Protein AF-A0A4W4G0L7-F1 (afdb_monomer_lite)

InterPro domains:
  IPR000068 GPCR, family 3, extracellular calcium-sensing receptor-related [PTHR24061] (133-314)
  IPR001828 Receptor, ligand binding region [PF01094] (10-117)
  IPR011500 GPCR, family 3, nine cysteines domain [PF07562] (135-191)
  IPR017978 GPCR family 3, C-terminal [PF00003] (206-331)
  IPR017978 GPCR family 3, C-terminal [PS50259] (212-334)
  IPR028082 Periplasmic binding protein-like I [SSF53822] (10-116)
  IPR038550 GPCR, family 3, nine cysteines domain superfamily [G3DSA:2.10.50.30] (135-213)

pLDDT: mean 77.75, std 16.33, range [31.75, 96.25]

Foldseek 3Di:
DVVVCDDPVCCVVCVPPDDDAQDFDQDPCPLVVLQPQFCVVPVPDPVSQVVQCVQVVAHCDDPDPPGHHDPRPDGPVVGDDPSSPSPGPRVVVVVVVVVVVVVVVVVCVVVCVVDVDDDPDDPDDDDDDDDDDDDDDAQDDQDDWQWAWADDPPDDPRHTDTHGDDWQWTDEPPDDSHHNDTHGDPPQWIQDPSRRDTHGDDDDAAACPDPVNVVLLVVLVVQLVVLVVVVVVCVVCVVPLVCVVQPVVLVNLLSVLSNLVSVLSNLRHDDDDPVSVVCNVVSVVVSVVSNVVSVVVSVVVVVVVVVVVDDDPDDDPPDDDDDDPPPPPSDDDD

Structure (mmCIF, N/CA/C/O backbone):
data_AF-A0A4W4G0L7-F1
#
_entry.id   AF-A0A4W4G0L7-F1
#
loop_
_atom_site.group_PDB
_atom_site.id
_atom_site.type_symbol
_atom_site.label_atom_id
_atom_site.label_alt_id
_atom_site.label_comp_id
_atom_site.label_asym_id
_atom_site.label_entity_id
_atom_site.label_seq_id
_atom_site.pdbx_PDB_ins_code
_atom_site.Cartn_x
_atom_site.Cartn_y
_atom_site.Cartn_z
_atom_site.occupancy
_atom_site.B_iso_or_equiv
_atom_site.auth_seq_id
_atom_site.auth_comp_id
_atom_site.auth_asym_id
_atom_site.auth_atom_id
_atom_site.pdbx_PDB_model_num
ATOM 1 N N . MET A 1 1 ? 24.275 -2.452 -50.413 1.00 43.19 1 MET A N 1
ATOM 2 C CA . MET A 1 1 ? 23.675 -3.594 -49.683 1.00 43.19 1 MET A CA 1
ATOM 3 C C . MET A 1 1 ? 22.181 -3.428 -49.378 1.00 43.19 1 MET A C 1
ATOM 5 O O . MET A 1 1 ? 21.437 -4.351 -49.666 1.00 43.19 1 MET A O 1
ATOM 9 N N . SER A 1 2 ? 21.695 -2.286 -48.870 1.00 51.47 2 SER A N 1
ATOM 10 C CA . SER A 1 2 ? 20.272 -2.113 -48.485 1.00 51.47 2 SER A CA 1
ATOM 11 C C . SER A 1 2 ? 19.249 -2.292 -49.620 1.00 51.47 2 SER A C 1
ATOM 13 O O . SER A 1 2 ? 18.159 -2.800 -49.376 1.00 51.47 2 SER A O 1
ATOM 15 N N . ARG A 1 3 ? 19.600 -1.943 -50.868 1.00 54.22 3 ARG A N 1
ATOM 16 C CA . ARG A 1 3 ? 18.714 -2.118 -52.039 1.00 54.22 3 ARG A CA 1
ATOM 17 C C . ARG A 1 3 ? 18.352 -3.578 -52.341 1.00 54.22 3 ARG A C 1
ATOM 19 O O . ARG A 1 3 ? 17.296 -3.811 -52.908 1.00 54.22 3 ARG A O 1
ATOM 26 N N . TYR A 1 4 ? 19.185 -4.543 -51.945 1.00 56.66 4 TYR A N 1
ATOM 27 C CA . TYR A 1 4 ? 18.906 -5.967 -52.168 1.00 56.66 4 TYR A CA 1
ATOM 28 C C . TYR A 1 4 ? 17.995 -6.577 -51.090 1.00 56.66 4 TYR A C 1
ATOM 30 O O . TYR A 1 4 ? 17.301 -7.551 -51.359 1.00 56.66 4 TYR A O 1
ATOM 38 N N . LEU A 1 5 ? 17.953 -5.990 -49.888 1.00 56.91 5 LEU A N 1
ATOM 39 C CA . LEU A 1 5 ? 17.138 -6.485 -48.770 1.00 56.91 5 LEU A CA 1
ATOM 40 C C . LEU A 1 5 ? 15.703 -5.932 -48.787 1.00 56.91 5 LEU A C 1
ATOM 42 O O . LEU A 1 5 ? 14.777 -6.606 -48.338 1.00 56.91 5 LEU A O 1
ATOM 46 N N . ALA A 1 6 ? 15.506 -4.731 -49.335 1.00 60.75 6 ALA A N 1
ATOM 47 C CA . ALA A 1 6 ? 14.204 -4.081 -49.467 1.00 60.75 6 ALA A CA 1
ATOM 48 C C . ALA A 1 6 ? 13.552 -4.403 -50.826 1.00 60.75 6 ALA A C 1
ATOM 50 O O . ALA A 1 6 ? 13.422 -3.544 -51.696 1.00 60.75 6 ALA A O 1
ATOM 51 N N . THR A 1 7 ? 13.155 -5.659 -51.030 1.00 69.62 7 THR A N 1
ATOM 52 C CA . THR A 1 7 ? 12.280 -6.038 -52.149 1.00 69.62 7 THR A CA 1
ATOM 53 C C . THR A 1 7 ? 10.827 -5.670 -51.828 1.00 69.62 7 THR A C 1
ATOM 55 O O . THR A 1 7 ? 10.438 -5.575 -50.665 1.00 69.62 7 THR A O 1
ATOM 58 N N . LYS A 1 8 ? 9.971 -5.533 -52.853 1.00 70.56 8 LYS A N 1
ATOM 59 C CA . LYS A 1 8 ? 8.521 -5.261 -52.693 1.00 70.56 8 LYS A CA 1
ATOM 60 C C . LYS A 1 8 ? 7.801 -6.273 -51.777 1.00 70.56 8 LYS A C 1
ATOM 62 O O . LYS A 1 8 ? 6.724 -5.996 -51.271 1.00 70.56 8 LYS A O 1
ATOM 67 N N . ARG A 1 9 ? 8.399 -7.453 -51.566 1.00 69.88 9 ARG A N 1
ATOM 68 C CA . ARG A 1 9 ? 7.896 -8.522 -50.691 1.00 69.88 9 ARG A CA 1
ATOM 69 C C . ARG A 1 9 ? 8.266 -8.331 -49.213 1.00 69.88 9 ARG A C 1
ATOM 71 O O . ARG A 1 9 ? 7.504 -8.748 -48.352 1.00 69.88 9 ARG A O 1
ATOM 78 N N . THR A 1 10 ? 9.407 -7.709 -48.914 1.00 66.88 10 THR A N 1
ATOM 79 C CA . THR A 1 10 ? 9.908 -7.490 -47.542 1.00 66.88 10 THR A CA 1
ATOM 80 C C . THR A 1 10 ? 9.622 -6.083 -47.018 1.00 66.88 10 THR A C 1
ATOM 82 O O . THR A 1 10 ? 9.736 -5.849 -45.815 1.00 66.88 10 THR A O 1
ATOM 85 N N . SER A 1 11 ? 9.185 -5.157 -47.881 1.00 65.88 11 SER A N 1
ATOM 86 C CA . SER A 1 11 ? 8.832 -3.781 -47.502 1.00 65.88 11 SER A CA 1
ATOM 87 C C . SER A 1 11 ? 7.758 -3.707 -46.418 1.00 65.88 11 SER A C 1
ATOM 89 O O . SER A 1 11 ? 7.829 -2.827 -45.572 1.00 65.88 11 SER A O 1
ATOM 91 N N . ASN A 1 12 ? 6.810 -4.650 -46.401 1.00 68.50 12 ASN A N 1
ATOM 92 C CA . ASN A 1 12 ? 5.728 -4.684 -45.410 1.00 68.50 12 ASN A CA 1
ATOM 93 C C . ASN A 1 12 ? 6.202 -5.102 -44.006 1.00 68.50 12 ASN A C 1
ATOM 95 O O . ASN A 1 12 ? 5.514 -4.832 -43.032 1.00 68.50 12 ASN A O 1
ATOM 99 N N . ILE A 1 13 ? 7.356 -5.771 -43.898 1.00 70.88 13 ILE A N 1
ATOM 100 C CA . ILE A 1 13 ? 7.945 -6.212 -42.620 1.00 70.88 13 ILE A CA 1
ATOM 101 C C . ILE A 1 13 ? 8.983 -5.190 -42.139 1.00 70.88 13 ILE A C 1
ATOM 103 O O . ILE A 1 13 ? 9.117 -4.931 -40.947 1.00 70.88 13 ILE A O 1
ATOM 107 N N . LEU A 1 14 ? 9.717 -4.588 -43.076 1.00 72.06 14 LEU A N 1
ATOM 108 C CA . LEU A 1 14 ? 10.801 -3.648 -42.794 1.00 72.06 14 LEU A CA 1
ATOM 109 C C . LEU A 1 14 ? 10.344 -2.183 -42.725 1.00 72.06 14 LEU A C 1
ATOM 111 O O . LEU A 1 14 ? 11.164 -1.320 -42.419 1.00 72.06 14 LEU A O 1
ATOM 115 N N . SER A 1 15 ? 9.066 -1.883 -42.981 1.00 67.62 15 SER A N 1
ATOM 116 C CA . SER A 1 15 ? 8.520 -0.515 -43.010 1.00 67.62 15 SER A CA 1
ATOM 117 C C . SER A 1 15 ? 8.711 0.262 -41.705 1.00 67.62 15 SER A C 1
ATOM 119 O O . SER A 1 15 ? 8.724 1.489 -41.727 1.00 67.62 15 SER A O 1
ATOM 121 N N . SER A 1 16 ? 8.882 -0.439 -40.582 1.00 65.31 16 SER A N 1
ATOM 122 C CA . SER A 1 16 ? 9.063 0.148 -39.247 1.00 65.31 16 SER A CA 1
ATOM 123 C C . SER A 1 16 ? 10.386 -0.259 -38.589 1.00 65.31 16 SER A C 1
ATOM 125 O O . SER A 1 16 ? 10.556 -0.100 -37.381 1.00 65.31 16 SER A O 1
ATOM 127 N N . ALA A 1 17 ? 11.333 -0.797 -39.363 1.00 74.00 17 ALA A N 1
ATOM 128 C CA . ALA A 1 17 ? 12.642 -1.166 -38.848 1.00 74.00 17 ALA A CA 1
ATOM 129 C C . ALA A 1 17 ? 13.474 0.094 -38.573 1.00 74.00 17 ALA A C 1
ATOM 131 O O . ALA A 1 17 ? 13.857 0.824 -39.488 1.00 74.00 17 ALA A O 1
ATOM 132 N N . ILE A 1 18 ? 13.781 0.331 -37.300 1.00 73.81 18 ILE A N 1
ATOM 133 C CA . ILE A 1 18 ? 14.713 1.380 -36.895 1.00 73.81 18 ILE A CA 1
ATOM 134 C C . ILE A 1 18 ? 16.119 0.798 -36.998 1.00 73.81 18 ILE A C 1
ATOM 136 O O . ILE A 1 18 ? 16.480 -0.133 -36.282 1.00 73.81 18 ILE A O 1
ATOM 140 N N . GLY A 1 19 ? 16.910 1.342 -37.914 1.00 72.12 19 GLY A N 1
ATOM 141 C CA . GLY A 1 19 ? 18.309 0.987 -38.087 1.00 72.12 19 GLY A CA 1
ATOM 142 C C . GLY A 1 19 ? 19.176 2.226 -37.990 1.00 72.12 19 GLY A C 1
ATOM 143 O O . GLY A 1 19 ? 18.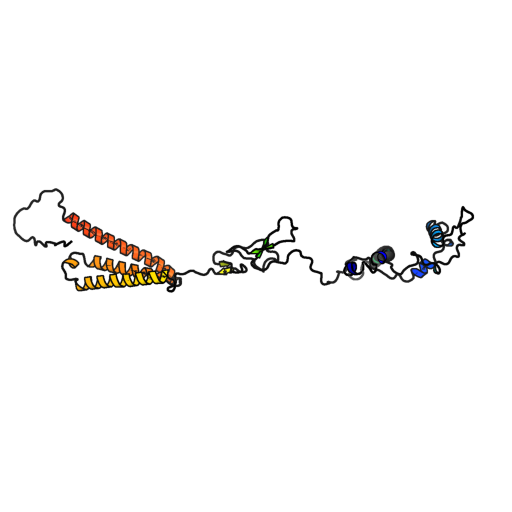803 3.305 -38.449 1.00 72.12 19 GLY A O 1
ATOM 144 N N . PHE A 1 20 ? 20.365 2.068 -37.428 1.00 75.00 20 PHE A N 1
ATOM 145 C CA . PHE A 1 20 ? 21.373 3.110 -37.511 1.00 75.00 20 PHE A CA 1
ATOM 146 C C . PHE A 1 20 ? 22.007 3.067 -38.898 1.00 75.00 20 PHE A C 1
ATOM 148 O O . PHE A 1 20 ? 22.420 2.013 -39.381 1.00 75.00 20 PHE A O 1
ATOM 155 N N . THR A 1 21 ? 22.094 4.224 -39.547 1.00 70.50 21 THR A N 1
ATOM 156 C CA . THR A 1 21 ? 22.870 4.384 -40.773 1.00 70.50 21 THR A CA 1
ATOM 157 C C . THR A 1 21 ? 23.954 5.425 -40.573 1.00 70.50 21 THR A C 1
ATOM 159 O O . THR A 1 21 ? 23.762 6.428 -39.891 1.00 70.50 21 THR A O 1
ATOM 162 N N . ILE A 1 22 ? 25.089 5.210 -41.233 1.00 77.56 22 ILE A N 1
ATOM 163 C CA . ILE A 1 22 ? 26.113 6.236 -41.405 1.00 77.56 22 ILE A CA 1
ATOM 164 C C . ILE A 1 22 ? 25.501 7.393 -42.200 1.00 77.56 22 ILE A C 1
ATOM 166 O O . ILE A 1 22 ? 24.761 7.164 -43.166 1.00 77.56 22 ILE A O 1
ATOM 170 N N . ASN A 1 23 ? 25.809 8.623 -41.785 1.00 74.44 23 ASN A N 1
ATOM 171 C CA . ASN A 1 23 ? 25.266 9.819 -42.408 1.00 74.44 23 ASN A CA 1
ATOM 172 C C . ASN A 1 23 ? 25.750 9.932 -43.862 1.00 74.44 23 ASN A C 1
ATOM 174 O O . ASN A 1 23 ? 26.956 9.943 -44.133 1.00 74.44 23 ASN A O 1
ATOM 178 N N . LYS A 1 24 ? 24.796 10.012 -44.789 1.00 79.75 24 LYS A N 1
ATOM 179 C CA . LYS A 1 24 ? 25.071 10.251 -46.203 1.00 79.75 24 LYS A CA 1
ATOM 180 C C . LYS A 1 24 ? 25.458 11.715 -46.369 1.00 79.75 24 LYS A C 1
ATOM 182 O O . LYS A 1 24 ? 24.745 12.596 -45.901 1.00 79.75 24 LYS A O 1
ATOM 187 N N . SER A 1 25 ? 26.554 11.980 -47.068 1.00 79.81 25 SER A N 1
ATOM 188 C CA . SER A 1 25 ? 26.914 13.343 -47.453 1.00 79.81 25 SER A CA 1
ATOM 189 C C . SER A 1 25 ? 27.113 13.450 -48.956 1.00 79.81 25 SER A C 1
ATOM 191 O O . SER A 1 25 ? 27.307 12.458 -49.659 1.00 79.81 25 SER A O 1
ATOM 193 N N . LYS A 1 26 ? 27.053 14.684 -49.448 1.00 84.62 26 LYS A N 1
ATOM 194 C CA . LYS A 1 26 ? 27.469 15.025 -50.801 1.00 84.62 26 LYS A CA 1
ATOM 195 C C . LYS A 1 26 ? 28.846 15.666 -50.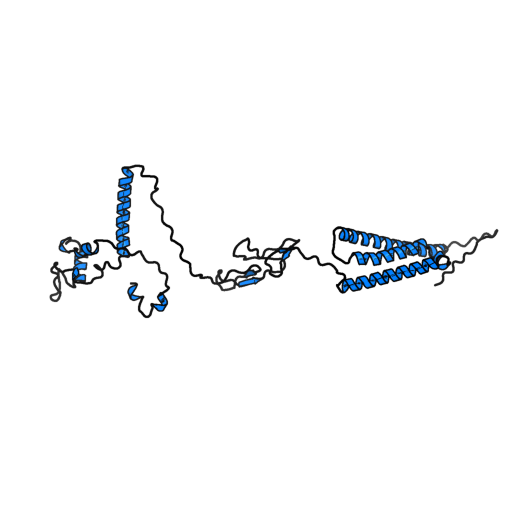707 1.00 84.62 26 LYS A C 1
ATOM 197 O O . LYS A 1 26 ? 28.980 16.715 -50.085 1.00 84.62 26 LYS A O 1
ATOM 202 N N . ILE A 1 27 ? 29.842 15.046 -51.334 1.00 86.38 27 ILE A N 1
ATOM 203 C CA . ILE A 1 27 ? 31.179 15.627 -51.478 1.00 86.38 27 ILE A CA 1
ATOM 204 C C . ILE A 1 27 ? 31.209 16.342 -52.837 1.00 86.38 27 ILE A C 1
ATOM 206 O O . ILE A 1 27 ? 31.172 15.667 -53.873 1.00 86.38 27 ILE A O 1
ATOM 210 N N . PRO A 1 28 ? 31.185 17.686 -52.873 1.00 87.69 28 PRO A N 1
ATOM 211 C CA . PRO A 1 28 ? 31.198 18.425 -54.132 1.00 87.69 28 PRO A CA 1
ATOM 212 C C . PRO A 1 28 ? 32.499 18.154 -54.900 1.00 87.69 28 PRO A C 1
ATOM 214 O O . PRO A 1 28 ? 33.562 18.015 -54.304 1.00 87.69 28 PRO A O 1
ATOM 217 N N . GLY A 1 29 ? 32.411 18.033 -56.227 1.00 88.25 29 GLY A N 1
ATOM 218 C CA . GLY A 1 29 ? 33.568 17.800 -57.102 1.00 88.25 29 GLY A CA 1
ATOM 219 C C . GLY A 1 29 ? 34.158 16.383 -57.077 1.00 88.25 29 GLY A C 1
ATOM 220 O O . GLY A 1 29 ? 34.965 16.062 -57.945 1.00 88.25 29 GLY A O 1
ATOM 221 N N . LEU A 1 30 ? 33.735 15.499 -56.160 1.00 90.38 30 LEU A N 1
ATOM 222 C CA . LEU A 1 30 ? 34.279 14.136 -56.081 1.00 90.38 30 LEU A CA 1
ATOM 223 C C . LEU A 1 30 ? 34.034 13.339 -57.367 1.00 90.38 30 LEU A C 1
ATOM 225 O O . LEU A 1 30 ? 34.931 12.657 -57.846 1.00 90.38 30 LEU A O 1
ATOM 229 N N . LYS A 1 31 ? 32.838 13.449 -57.956 1.00 88.69 31 LYS A N 1
ATOM 230 C CA . LYS A 1 31 ? 32.519 12.751 -59.210 1.00 88.69 31 LYS A CA 1
ATOM 231 C C . LYS A 1 31 ? 33.464 13.171 -60.336 1.00 88.69 31 LYS A C 1
ATOM 233 O O . LYS A 1 31 ? 34.001 12.321 -61.034 1.00 88.69 31 LYS A O 1
ATOM 238 N N . ASP A 1 32 ? 33.693 14.473 -60.478 1.00 91.06 32 ASP A N 1
ATOM 239 C CA . ASP A 1 32 ? 34.566 15.017 -61.518 1.00 91.06 32 ASP A CA 1
ATOM 240 C C . ASP A 1 32 ? 36.033 14.645 -61.285 1.00 91.06 32 ASP A C 1
ATOM 242 O O . ASP A 1 32 ? 36.777 14.471 -62.244 1.00 91.06 32 ASP A O 1
ATOM 246 N N . PHE A 1 33 ? 36.445 14.490 -60.023 1.00 90.50 33 PHE A N 1
ATOM 247 C CA . PHE A 1 33 ? 37.767 13.985 -59.662 1.00 90.50 33 PHE A CA 1
ATOM 248 C C . PHE A 1 33 ? 37.942 12.508 -60.044 1.00 90.50 33 PHE A C 1
ATOM 250 O O . PHE A 1 33 ? 38.912 12.165 -60.712 1.00 90.50 33 PHE A O 1
ATOM 257 N N . LEU A 1 34 ? 36.980 11.646 -59.696 1.00 89.25 34 LEU A N 1
ATOM 258 C CA . LEU A 1 34 ? 37.035 10.210 -60.009 1.00 89.25 34 LEU A CA 1
ATOM 259 C C . LEU A 1 34 ? 37.040 9.941 -61.521 1.00 89.25 34 LEU A C 1
ATOM 261 O O . LEU A 1 34 ? 37.686 9.004 -61.975 1.00 89.25 34 LEU A O 1
ATOM 265 N N . LEU A 1 35 ? 36.371 10.789 -62.308 1.00 88.50 35 LEU A N 1
ATOM 266 C CA . LEU A 1 35 ? 36.357 10.699 -63.772 1.00 88.50 35 LEU A CA 1
ATOM 267 C C . LEU A 1 35 ? 37.671 11.132 -64.441 1.00 88.50 35 LEU A C 1
ATOM 269 O O . LEU A 1 35 ? 37.847 10.872 -65.627 1.00 88.50 35 LEU A O 1
ATOM 273 N N . LYS A 1 36 ? 38.572 11.807 -63.719 1.00 87.88 36 LYS A N 1
ATOM 274 C CA . LYS A 1 36 ? 39.887 12.240 -64.227 1.00 87.88 36 LYS A CA 1
ATOM 275 C C . LYS A 1 36 ? 41.002 11.235 -63.943 1.00 87.88 36 LYS A C 1
ATOM 277 O O . LYS A 1 36 ? 42.133 11.476 -64.361 1.00 87.88 36 LYS A O 1
ATOM 282 N N . VAL A 1 37 ? 40.715 10.158 -63.213 1.00 86.62 37 VAL A N 1
ATOM 283 C CA . VAL A 1 37 ? 41.693 9.110 -62.900 1.00 86.62 37 VAL A CA 1
ATOM 284 C C . VAL A 1 37 ? 42.139 8.446 -64.196 1.00 86.62 37 VAL A C 1
ATOM 286 O O . VAL A 1 37 ? 41.303 8.050 -65.003 1.00 86.62 37 VAL A O 1
ATOM 289 N N . HIS A 1 38 ? 43.452 8.339 -64.395 1.00 83.94 38 HIS A N 1
ATOM 290 C CA . HIS A 1 38 ? 44.021 7.778 -65.615 1.00 83.94 38 HIS A CA 1
ATOM 291 C C . HIS A 1 38 ? 45.332 7.028 -65.318 1.00 83.94 38 HIS A C 1
ATOM 293 O O . HIS A 1 38 ? 46.167 7.555 -64.575 1.00 83.94 38 HIS A O 1
ATOM 299 N N . PRO A 1 39 ? 45.565 5.837 -65.904 1.00 82.06 39 PRO A N 1
ATOM 300 C CA . PRO A 1 39 ? 46.736 5.004 -65.606 1.00 82.06 39 PRO A CA 1
ATOM 301 C C . PRO A 1 39 ? 48.077 5.680 -65.950 1.00 82.06 39 PRO A C 1
ATOM 303 O O . PRO A 1 39 ? 49.072 5.457 -65.265 1.00 82.06 39 PRO A O 1
ATOM 306 N N . SER A 1 40 ? 48.110 6.593 -66.930 1.00 79.94 40 SER A N 1
ATOM 307 C CA . SER A 1 40 ? 49.331 7.360 -67.258 1.00 79.94 40 SER A CA 1
ATOM 308 C C . SER A 1 40 ? 49.767 8.370 -66.189 1.00 79.94 40 SER A C 1
ATOM 310 O O . SER A 1 40 ? 50.903 8.835 -66.233 1.00 79.94 40 SER A O 1
ATOM 312 N N . GLN A 1 41 ? 48.900 8.727 -65.234 1.00 80.56 41 GLN A N 1
ATOM 313 C CA . GLN A 1 41 ? 49.252 9.666 -64.161 1.00 80.56 41 GLN A CA 1
ATOM 314 C C . GLN A 1 41 ? 50.188 9.029 -63.131 1.00 80.56 41 GLN A C 1
ATOM 316 O O . GLN A 1 41 ? 50.950 9.732 -62.470 1.00 80.56 41 GLN A O 1
ATOM 321 N N . SER A 1 42 ? 50.126 7.705 -62.973 1.00 77.88 42 SER A N 1
ATOM 322 C CA . SER A 1 42 ? 50.969 6.969 -62.034 1.00 77.88 42 SER A CA 1
ATOM 323 C C . SER A 1 42 ? 51.224 5.548 -62.558 1.00 77.88 42 SER A C 1
ATOM 325 O O . SER A 1 42 ? 50.562 4.604 -62.128 1.00 77.88 42 SER A O 1
ATOM 327 N N . PRO A 1 43 ? 52.186 5.379 -63.486 1.00 72.44 43 PRO A N 1
ATOM 328 C CA . PRO A 1 43 ? 52.464 4.089 -64.126 1.00 72.44 43 PRO A CA 1
ATOM 329 C C . PRO A 1 43 ? 53.048 3.040 -63.167 1.00 72.44 43 PRO A C 1
ATOM 331 O O . PRO A 1 43 ? 53.074 1.859 -63.486 1.00 72.44 43 PRO A O 1
ATOM 334 N N . THR A 1 44 ? 53.512 3.451 -61.984 1.00 74.38 44 THR A N 1
ATOM 335 C CA . THR A 1 44 ? 54.019 2.559 -60.931 1.00 74.38 44 THR A CA 1
ATOM 336 C C . THR A 1 44 ? 52.924 2.042 -59.993 1.00 74.38 44 THR A C 1
ATOM 338 O O . THR A 1 44 ? 53.200 1.205 -59.135 1.00 74.38 44 THR A O 1
ATOM 341 N N . ASN A 1 45 ? 51.686 2.532 -60.117 1.00 81.75 45 ASN A N 1
ATOM 342 C CA . ASN A 1 45 ? 50.592 2.158 -59.232 1.00 81.75 45 ASN A CA 1
ATOM 343 C C . ASN A 1 45 ? 49.814 0.951 -59.782 1.00 81.75 45 ASN A C 1
ATOM 345 O O . ASN A 1 45 ? 48.899 1.106 -60.591 1.00 81.75 45 ASN A O 1
ATOM 349 N N . ALA A 1 46 ? 50.144 -0.241 -59.280 1.00 84.69 46 ALA A N 1
ATOM 350 C CA . ALA A 1 46 ? 49.513 -1.505 -59.674 1.00 84.69 46 ALA A CA 1
ATOM 351 C C . ALA A 1 46 ? 47.983 -1.546 -59.450 1.00 84.69 46 ALA A C 1
ATOM 353 O O . ALA A 1 46 ? 47.268 -2.233 -60.174 1.00 84.69 46 ALA A O 1
ATOM 354 N N . LEU A 1 47 ? 47.451 -0.776 -58.490 1.00 85.94 47 LEU A N 1
ATOM 355 C CA . LEU A 1 47 ? 46.003 -0.703 -58.252 1.00 85.94 47 LEU A CA 1
ATOM 356 C C . LEU A 1 47 ? 45.265 0.035 -59.371 1.00 85.94 47 LEU A C 1
ATOM 358 O O . LEU A 1 47 ? 44.115 -0.284 -59.658 1.00 85.94 47 LEU A O 1
ATOM 362 N N . LEU A 1 48 ? 45.899 1.034 -59.994 1.00 86.50 48 LEU A N 1
ATOM 363 C CA . LEU A 1 48 ? 45.284 1.775 -61.097 1.00 86.50 48 LEU A CA 1
ATOM 364 C C . LEU A 1 48 ? 45.249 0.946 -62.377 1.00 86.50 48 LEU A C 1
ATOM 366 O O . LEU A 1 48 ? 44.264 1.027 -63.108 1.00 86.50 48 LEU A O 1
ATOM 370 N N . THR A 1 49 ? 46.282 0.140 -62.627 1.00 85.06 49 THR A N 1
ATOM 371 C CA . THR A 1 49 ? 46.295 -0.791 -63.759 1.00 85.06 49 THR A CA 1
ATOM 372 C C . THR A 1 49 ? 45.231 -1.868 -63.573 1.00 85.06 49 THR A C 1
ATOM 374 O O . THR A 1 49 ? 44.383 -2.018 -64.446 1.00 85.06 49 THR A O 1
ATOM 377 N N . GLU A 1 50 ? 45.169 -2.511 -62.401 1.00 87.44 50 GLU A N 1
ATOM 378 C CA . GLU A 1 50 ? 44.155 -3.531 -62.091 1.00 87.44 50 GLU A CA 1
ATOM 379 C C . GLU A 1 50 ? 42.725 -2.966 -62.161 1.00 87.44 50 GLU A C 1
ATOM 381 O O . GLU A 1 50 ? 41.823 -3.582 -62.735 1.00 87.44 50 GLU A O 1
ATOM 386 N N . PHE A 1 51 ? 42.509 -1.761 -61.621 1.00 89.06 51 PHE A N 1
ATOM 387 C CA . PHE A 1 51 ? 41.221 -1.074 -61.693 1.00 89.06 51 PHE A CA 1
ATOM 388 C C . PHE A 1 51 ? 40.786 -0.826 -63.140 1.00 89.06 51 PHE A C 1
ATOM 390 O O . PHE A 1 51 ? 39.625 -1.070 -63.481 1.00 89.06 51 PHE A O 1
ATOM 397 N N . TRP A 1 52 ? 41.692 -0.331 -63.985 1.00 88.62 52 TRP A N 1
ATOM 398 C CA . TRP A 1 52 ? 41.387 -0.003 -65.375 1.00 88.62 52 TRP A CA 1
ATOM 399 C C . TRP A 1 52 ? 41.069 -1.262 -66.186 1.00 88.62 52 TRP A C 1
ATOM 401 O O . TRP A 1 52 ? 40.040 -1.318 -66.859 1.00 88.62 52 TRP A O 1
ATOM 411 N N . GLU A 1 53 ? 41.892 -2.300 -66.034 1.00 88.00 53 GLU A N 1
ATOM 412 C CA . GLU A 1 53 ? 41.710 -3.607 -66.670 1.00 88.00 53 GLU A CA 1
ATOM 413 C C . GLU A 1 53 ? 40.377 -4.251 -66.271 1.00 88.00 53 GLU A C 1
ATOM 415 O O . GLU A 1 53 ? 39.596 -4.668 -67.129 1.00 88.00 53 GLU A O 1
ATOM 420 N N . THR A 1 54 ? 40.047 -4.231 -64.976 1.00 87.44 54 THR A N 1
ATOM 421 C CA . THR A 1 54 ? 38.783 -4.773 -64.450 1.00 87.44 54 THR A CA 1
ATOM 422 C C . THR A 1 54 ? 37.569 -3.963 -64.910 1.00 87.44 54 THR A C 1
ATOM 424 O O . THR A 1 54 ? 36.516 -4.527 -65.204 1.00 87.44 54 THR A O 1
ATOM 427 N N . THR A 1 55 ? 37.691 -2.635 -64.984 1.00 88.12 55 THR A N 1
ATOM 428 C CA . THR A 1 55 ? 36.572 -1.747 -65.339 1.00 88.12 55 THR A CA 1
ATOM 429 C C . THR A 1 55 ? 36.215 -1.835 -66.819 1.00 88.12 55 THR A C 1
ATOM 431 O O . THR A 1 55 ? 35.033 -1.820 -67.163 1.00 88.12 55 THR A O 1
ATOM 434 N N . PHE A 1 56 ? 37.219 -1.928 -67.694 1.00 88.62 56 PHE A N 1
ATOM 435 C CA . PHE A 1 56 ? 37.028 -1.977 -69.146 1.00 88.62 56 PHE A CA 1
ATOM 436 C C . PHE A 1 56 ? 37.080 -3.399 -69.729 1.00 88.62 56 PHE A C 1
ATOM 438 O O . PHE A 1 56 ? 36.821 -3.566 -70.926 1.00 88.62 56 PHE A O 1
ATOM 445 N N . GLY A 1 57 ? 37.379 -4.413 -68.907 1.00 86.44 57 GLY A N 1
ATOM 446 C CA . GLY A 1 57 ? 37.501 -5.811 -69.329 1.00 86.44 57 GLY A CA 1
ATOM 447 C C . GLY A 1 57 ? 38.616 -6.016 -70.357 1.00 86.44 57 GLY A C 1
ATOM 448 O O . GLY A 1 57 ? 38.423 -6.736 -71.336 1.00 86.44 57 GLY A O 1
ATOM 449 N N . CYS A 1 58 ? 39.737 -5.318 -70.185 1.00 87.50 58 CYS A N 1
ATOM 450 C CA . CYS A 1 58 ? 40.888 -5.321 -71.090 1.00 87.50 58 CYS A CA 1
ATOM 451 C C . CYS A 1 58 ? 42.184 -5.589 -70.308 1.00 87.50 58 CYS A C 1
ATOM 453 O O . CYS A 1 58 ? 42.167 -5.553 -69.084 1.00 87.50 58 CYS A O 1
ATOM 455 N N . GLN A 1 59 ? 43.296 -5.856 -70.996 1.00 86.69 59 GLN A N 1
ATOM 456 C CA . GLN A 1 59 ? 44.628 -5.976 -70.384 1.00 86.69 59 GLN A CA 1
ATOM 457 C C . GLN A 1 59 ? 45.625 -5.049 -71.081 1.00 86.69 59 GLN A C 1
ATOM 459 O O . GLN A 1 59 ? 45.571 -4.895 -72.302 1.00 86.69 59 GLN A O 1
ATOM 464 N N . PHE A 1 60 ? 46.539 -4.431 -70.328 1.00 83.44 60 PHE A N 1
ATOM 465 C CA . PHE A 1 60 ? 47.641 -3.643 -70.897 1.00 83.44 60 PHE A CA 1
ATOM 466 C C . PHE A 1 60 ? 48.752 -4.535 -71.456 1.00 83.44 60 PHE A C 1
ATOM 468 O O . PHE A 1 60 ? 49.335 -4.215 -72.490 1.00 83.44 60 PHE A O 1
ATOM 475 N N . PHE A 1 61 ? 49.007 -5.668 -70.797 1.00 82.19 61 PHE A N 1
ATOM 476 C CA . PHE A 1 61 ? 49.983 -6.677 -71.213 1.00 82.19 61 PHE A CA 1
ATOM 477 C C . PHE A 1 61 ? 49.299 -8.050 -71.307 1.00 82.19 61 PHE A C 1
ATOM 479 O O . PHE A 1 61 ? 49.409 -8.853 -70.382 1.00 82.19 61 PHE A O 1
ATOM 486 N N . PRO A 1 62 ? 48.534 -8.319 -72.380 1.00 79.69 62 PRO A N 1
ATOM 487 C CA . PRO A 1 62 ? 47.847 -9.594 -72.529 1.00 79.69 62 PRO A CA 1
ATOM 488 C C . PRO A 1 62 ? 48.831 -10.734 -72.818 1.00 79.69 62 PRO A C 1
ATOM 490 O O . PRO A 1 62 ? 49.644 -10.648 -73.735 1.00 79.69 62 PRO A O 1
ATOM 493 N N . GLU A 1 63 ? 48.719 -11.833 -72.069 1.00 70.44 63 GLU A N 1
ATOM 494 C CA . GLU A 1 63 ? 49.472 -13.076 -72.319 1.00 70.44 63 GLU A CA 1
ATOM 495 C C . GLU A 1 63 ? 48.778 -13.991 -73.354 1.00 70.44 63 GLU A C 1
ATOM 497 O O . GLU A 1 63 ? 49.372 -14.959 -73.826 1.00 70.44 63 GLU A O 1
ATOM 502 N N . ALA A 1 64 ? 47.528 -13.687 -73.734 1.00 75.38 64 ALA A N 1
ATOM 503 C CA . ALA A 1 64 ? 46.707 -14.480 -74.653 1.00 75.38 64 ALA A CA 1
ATOM 504 C C . ALA A 1 64 ? 46.161 -13.645 -75.830 1.00 75.38 64 ALA A C 1
ATOM 506 O O . ALA A 1 64 ? 45.710 -12.517 -75.643 1.00 75.38 64 ALA A O 1
ATOM 507 N N . GLU A 1 65 ? 46.117 -14.229 -77.036 1.00 67.12 65 GLU A N 1
ATOM 508 C CA . GLU A 1 65 ? 45.735 -13.542 -78.292 1.00 67.12 65 GLU A CA 1
ATOM 509 C C . GLU A 1 65 ? 44.270 -13.060 -78.361 1.00 67.12 65 GLU A C 1
ATOM 511 O O . GLU A 1 65 ? 43.952 -12.189 -79.165 1.00 67.12 65 GLU A O 1
ATOM 516 N N . ASN A 1 66 ? 43.374 -13.574 -77.510 1.00 73.25 66 ASN A N 1
ATOM 517 C CA . ASN A 1 66 ? 41.936 -13.251 -77.536 1.00 73.25 66 ASN A CA 1
ATOM 518 C C . ASN A 1 66 ? 41.498 -12.202 -76.495 1.00 73.25 66 ASN A C 1
ATOM 520 O O . ASN A 1 66 ? 40.303 -12.069 -76.223 1.00 73.25 66 ASN A O 1
ATOM 524 N N . VAL A 1 67 ? 42.434 -11.464 -75.890 1.00 80.38 67 VAL A N 1
ATOM 525 C CA . VAL A 1 67 ? 42.121 -10.447 -74.874 1.00 80.38 67 VAL A CA 1
ATOM 526 C C . VAL A 1 67 ? 42.170 -9.047 -75.481 1.00 80.38 67 VAL A C 1
ATOM 528 O O . VAL A 1 67 ? 43.103 -8.681 -76.191 1.00 80.38 67 VAL A O 1
ATOM 531 N N . LYS A 1 68 ? 41.148 -8.238 -75.187 1.00 84.94 68 LYS A N 1
ATOM 532 C CA . LYS A 1 68 ? 41.075 -6.839 -75.615 1.00 84.94 68 LYS A CA 1
ATOM 533 C C . LYS A 1 68 ? 42.239 -6.050 -75.003 1.00 84.94 68 LYS A C 1
ATOM 535 O O . LYS A 1 68 ? 42.379 -6.021 -73.783 1.00 84.94 68 LYS A O 1
ATOM 540 N N . LEU A 1 69 ? 43.036 -5.385 -75.838 1.00 85.19 69 LEU A N 1
ATOM 541 C CA . LEU A 1 69 ? 44.126 -4.516 -75.389 1.00 85.19 69 LEU A CA 1
ATOM 542 C C . LEU A 1 69 ? 43.565 -3.205 -74.816 1.00 85.19 69 LEU A C 1
ATOM 544 O O . LEU A 1 69 ? 42.731 -2.562 -75.461 1.00 85.19 69 LEU A O 1
ATOM 548 N N . CYS A 1 70 ? 44.021 -2.797 -73.630 1.00 85.69 70 CYS A N 1
ATOM 549 C CA . CYS A 1 70 ? 43.718 -1.472 -73.090 1.00 85.69 70 CYS A CA 1
ATOM 550 C C . CYS A 1 70 ? 44.560 -0.405 -73.808 1.00 85.69 70 CYS A C 1
ATOM 552 O O . CYS A 1 70 ? 45.787 -0.474 -73.835 1.00 85.69 70 CYS A O 1
ATOM 554 N N . THR A 1 71 ? 43.906 0.611 -74.360 1.00 83.12 71 THR A N 1
ATOM 555 C CA . THR A 1 71 ? 44.543 1.758 -75.028 1.00 83.12 71 THR A CA 1
ATOM 556 C C . THR A 1 71 ? 44.967 2.849 -74.046 1.00 83.12 71 THR A C 1
ATOM 558 O O . THR A 1 71 ? 45.811 3.680 -74.371 1.00 83.12 71 THR A O 1
ATOM 561 N N . GLY A 1 72 ? 44.365 2.867 -72.855 1.00 81.19 72 GLY A N 1
ATOM 562 C CA . GLY A 1 72 ? 44.510 3.927 -71.863 1.00 81.19 72 GLY A CA 1
ATOM 563 C C . GLY A 1 72 ? 43.573 5.111 -72.109 1.00 81.19 72 GLY A C 1
ATOM 564 O O . GLY A 1 72 ? 43.293 5.844 -71.175 1.00 81.19 72 GLY A O 1
ATOM 565 N N . TYR A 1 73 ? 43.028 5.278 -73.318 1.00 82.06 73 TYR A N 1
ATOM 566 C CA . TYR A 1 73 ? 42.145 6.396 -73.679 1.00 82.06 73 TYR A CA 1
ATOM 567 C C . TYR A 1 73 ? 40.656 6.110 -73.451 1.00 82.06 73 TYR A C 1
ATOM 569 O O . TYR A 1 73 ? 39.797 6.872 -73.899 1.00 82.06 73 TYR A O 1
ATOM 577 N N . GLU A 1 74 ? 40.324 5.006 -72.786 1.00 86.50 74 GLU A N 1
ATOM 578 C CA . GLU A 1 74 ? 38.942 4.658 -72.498 1.00 86.50 74 GLU A CA 1
ATOM 579 C C . GLU A 1 74 ? 38.260 5.676 -71.563 1.00 86.50 74 GLU A C 1
ATOM 581 O O . GLU A 1 74 ? 38.875 6.300 -70.697 1.00 86.50 74 GLU A O 1
ATOM 5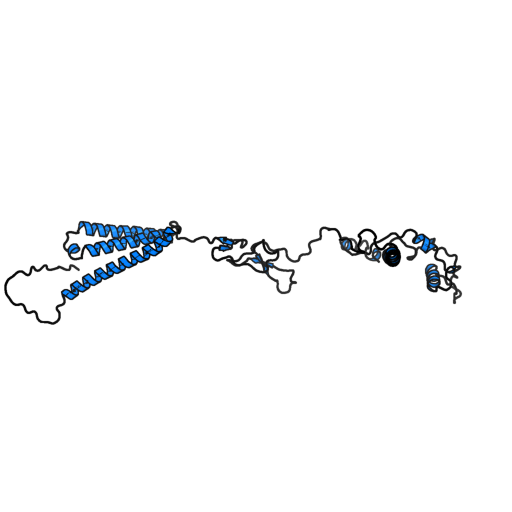86 N N . ASN A 1 75 ? 36.946 5.853 -71.730 1.00 84.62 75 ASN A N 1
ATOM 587 C CA . ASN A 1 75 ? 36.198 6.901 -71.044 1.00 84.62 75 ASN A CA 1
AT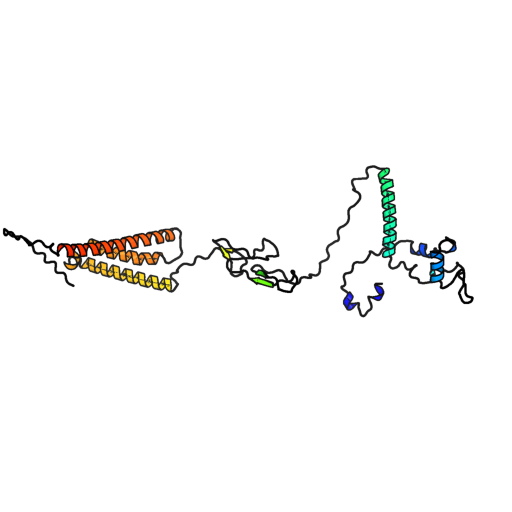OM 588 C C . ASN A 1 75 ? 35.352 6.351 -69.888 1.00 84.62 75 ASN A C 1
ATOM 590 O O . ASN A 1 75 ? 34.334 5.686 -70.088 1.00 84.62 75 ASN A O 1
ATOM 594 N N . LEU A 1 76 ? 35.715 6.715 -68.655 1.00 86.31 76 LEU A N 1
ATOM 595 C CA . LEU A 1 76 ? 34.996 6.313 -67.438 1.00 86.31 76 LEU A CA 1
ATOM 596 C C . LEU A 1 76 ? 33.554 6.848 -67.349 1.00 86.31 76 LEU A C 1
ATOM 598 O O . LEU A 1 76 ? 32.783 6.365 -66.524 1.00 86.31 76 LEU A O 1
ATOM 602 N N . LYS A 1 77 ? 33.166 7.840 -68.165 1.00 83.56 77 LYS A N 1
ATOM 603 C CA . LYS A 1 77 ? 31.780 8.346 -68.208 1.00 83.56 77 LYS A CA 1
ATOM 604 C C . LYS A 1 77 ? 30.819 7.400 -68.921 1.00 83.56 77 LYS A C 1
ATOM 606 O O . LYS A 1 77 ? 29.619 7.467 -68.667 1.00 83.56 77 LYS A O 1
ATOM 611 N N . GLU A 1 78 ? 31.331 6.574 -69.827 1.00 84.62 78 GLU A N 1
ATOM 612 C CA . GLU A 1 78 ? 30.522 5.693 -70.676 1.00 84.62 78 GLU A CA 1
ATOM 613 C C . GLU A 1 78 ? 30.147 4.392 -69.959 1.00 84.62 78 GLU A C 1
ATOM 615 O O . GLU A 1 78 ? 29.179 3.733 -70.333 1.00 84.62 78 GLU A O 1
ATOM 620 N N . ILE A 1 79 ? 30.863 4.054 -68.882 1.00 83.62 79 ILE A N 1
ATOM 621 C CA . ILE A 1 79 ? 30.623 2.856 -68.082 1.00 83.62 79 ILE A CA 1
ATOM 622 C C . ILE A 1 79 ? 29.978 3.235 -66.754 1.00 83.62 79 ILE A C 1
ATOM 624 O O . ILE A 1 79 ? 30.498 4.042 -65.984 1.00 83.62 79 ILE A O 1
ATOM 628 N N . ASN A 1 80 ? 28.856 2.589 -66.449 1.00 81.81 80 ASN A N 1
ATOM 629 C CA . ASN A 1 80 ? 28.268 2.652 -65.122 1.00 81.81 80 ASN A CA 1
ATOM 630 C C . ASN A 1 80 ? 28.974 1.646 -64.207 1.00 81.81 80 ASN A C 1
ATOM 632 O O . ASN A 1 80 ? 28.786 0.438 -64.352 1.00 81.81 80 ASN A O 1
ATOM 636 N N . ASN A 1 81 ? 29.784 2.137 -63.274 1.00 81.75 81 ASN A N 1
ATOM 637 C CA . ASN A 1 81 ? 30.493 1.301 -62.314 1.00 81.75 81 ASN A CA 1
ATOM 638 C C . ASN A 1 81 ? 30.293 1.818 -60.882 1.00 81.75 81 ASN A C 1
ATOM 640 O O . ASN A 1 81 ? 29.973 2.981 -60.641 1.00 81.75 81 ASN A O 1
ATOM 644 N N . THR A 1 82 ? 30.502 0.932 -59.910 1.00 81.81 82 THR A N 1
ATOM 645 C CA . THR A 1 82 ? 30.352 1.252 -58.481 1.00 81.81 82 THR A CA 1
ATOM 646 C C . THR A 1 82 ? 31.362 2.305 -58.004 1.00 81.81 82 THR A C 1
ATOM 648 O O . THR A 1 82 ? 31.135 2.944 -56.981 1.00 81.81 82 THR A O 1
ATOM 651 N N . PHE A 1 83 ? 32.470 2.500 -58.727 1.00 83.75 83 PHE A N 1
ATOM 652 C CA . PHE A 1 83 ? 33.517 3.460 -58.378 1.00 83.75 83 PHE A CA 1
ATOM 653 C C . PHE A 1 83 ? 33.101 4.910 -58.674 1.00 83.75 83 PHE A C 1
ATOM 655 O O . PHE A 1 83 ? 33.330 5.785 -57.844 1.00 83.75 83 PHE A O 1
ATOM 662 N N . THR A 1 84 ? 32.442 5.177 -59.806 1.00 84.12 84 THR A N 1
ATOM 663 C CA . THR A 1 84 ? 31.986 6.520 -60.213 1.00 84.12 84 THR A CA 1
ATOM 664 C C . THR A 1 84 ? 30.600 6.888 -59.663 1.00 84.12 84 THR A C 1
ATOM 666 O O . THR A 1 84 ? 30.182 8.051 -59.766 1.00 84.12 84 THR A O 1
ATOM 669 N N . ASP A 1 85 ? 29.889 5.943 -59.034 1.00 84.38 85 ASP A N 1
ATOM 670 C CA . ASP A 1 85 ? 28.592 6.181 -58.392 1.00 84.38 85 ASP A CA 1
ATOM 671 C C . ASP A 1 85 ? 28.729 6.919 -57.046 1.00 84.38 85 ASP A C 1
ATOM 673 O O . ASP A 1 85 ? 28.893 6.339 -55.972 1.00 84.38 85 ASP A O 1
ATOM 677 N N . VAL A 1 86 ? 28.583 8.244 -57.096 1.00 84.88 86 VAL A N 1
ATOM 678 C CA . VAL A 1 86 ? 28.571 9.122 -55.913 1.00 84.88 86 VAL A CA 1
ATOM 679 C C . VAL A 1 86 ? 27.181 9.290 -55.277 1.00 84.88 86 VAL A C 1
ATOM 681 O O . VAL A 1 86 ? 26.981 10.177 -54.443 1.00 84.88 86 VAL A O 1
ATOM 684 N N . SER A 1 87 ? 26.189 8.482 -55.663 1.00 81.75 87 SER A N 1
ATOM 685 C CA . SER A 1 87 ? 24.802 8.665 -55.216 1.00 81.75 87 SER A CA 1
ATOM 686 C C . SER A 1 87 ? 24.595 8.348 -53.736 1.00 81.75 87 SER A C 1
ATOM 688 O O . SER A 1 87 ? 23.681 8.906 -53.139 1.00 81.75 87 SER A O 1
ATOM 690 N N . GLU A 1 88 ? 25.410 7.483 -53.123 1.00 80.38 88 GLU A N 1
ATOM 691 C CA . GLU A 1 88 ? 25.299 7.040 -51.719 1.00 80.38 88 GLU A CA 1
ATOM 692 C C . GLU A 1 88 ? 26.670 7.021 -51.008 1.00 80.38 88 GLU A C 1
ATOM 694 O O . GLU A 1 88 ? 27.166 5.978 -50.578 1.00 80.38 88 GLU A O 1
ATOM 699 N N . LEU A 1 89 ? 27.296 8.190 -50.837 1.00 82.06 89 LEU A N 1
ATOM 700 C CA . LEU A 1 89 ? 28.591 8.314 -50.152 1.00 82.06 89 LEU A CA 1
ATOM 701 C C . LEU A 1 89 ? 28.431 8.223 -48.626 1.00 82.06 89 LEU A C 1
ATOM 703 O O . LEU A 1 89 ? 28.275 9.226 -47.930 1.00 82.06 89 LEU A O 1
ATOM 707 N N . ARG A 1 90 ? 28.465 6.999 -48.096 1.00 82.44 90 ARG A N 1
ATOM 708 C CA . ARG A 1 90 ? 28.443 6.737 -46.644 1.00 82.44 90 ARG A CA 1
ATOM 709 C C . ARG A 1 90 ? 29.840 6.451 -46.107 1.00 82.44 90 ARG A C 1
ATOM 711 O O . ARG A 1 90 ? 30.339 7.171 -45.250 1.00 82.44 90 ARG A O 1
ATOM 718 N N . ILE A 1 91 ? 30.497 5.435 -46.661 1.00 81.94 91 ILE A N 1
ATOM 719 C CA . ILE A 1 91 ? 31.850 5.029 -46.253 1.00 81.94 91 ILE A CA 1
ATOM 720 C C . ILE A 1 91 ? 32.872 6.064 -46.734 1.00 81.94 91 ILE A C 1
ATOM 722 O O . ILE A 1 91 ? 33.676 6.544 -45.942 1.00 81.94 91 ILE A O 1
ATOM 726 N N . SER A 1 92 ? 32.775 6.500 -47.993 1.00 85.25 92 SER A N 1
ATOM 727 C CA . SER A 1 92 ? 33.657 7.529 -48.558 1.00 85.25 92 SER A CA 1
ATOM 728 C C . SER A 1 92 ? 33.564 8.860 -47.806 1.00 85.25 92 SER A C 1
ATOM 730 O O . SER A 1 92 ? 34.560 9.557 -47.661 1.00 85.25 92 SER A O 1
ATOM 732 N N . ASN A 1 93 ? 32.388 9.191 -47.261 1.00 84.12 93 ASN A N 1
ATOM 733 C CA . ASN A 1 93 ? 32.215 10.350 -46.387 1.00 84.12 93 ASN A CA 1
ATOM 734 C C . ASN A 1 93 ? 32.977 10.204 -45.064 1.00 84.12 93 ASN A C 1
ATOM 736 O O . ASN A 1 93 ? 33.565 11.173 -44.600 1.00 84.12 93 ASN A O 1
ATOM 740 N N . ASN A 1 94 ? 33.000 9.011 -44.465 1.00 85.75 94 ASN A N 1
ATOM 741 C CA . ASN A 1 94 ? 33.793 8.774 -43.257 1.00 85.75 94 ASN A CA 1
ATOM 742 C C . ASN A 1 94 ? 35.289 8.930 -43.536 1.00 85.75 94 ASN A C 1
ATOM 744 O O . ASN A 1 94 ? 35.977 9.558 -42.741 1.00 85.75 94 ASN A O 1
ATOM 748 N N . VAL A 1 95 ? 35.775 8.420 -44.673 1.00 89.31 95 VAL A N 1
ATOM 749 C CA . VAL A 1 95 ? 37.176 8.598 -45.091 1.00 89.31 95 VAL A CA 1
ATOM 750 C C . VAL A 1 95 ? 37.484 10.079 -45.319 1.00 89.31 95 VAL A C 1
ATOM 752 O O . VAL A 1 95 ? 38.443 10.594 -44.752 1.00 89.31 95 VAL A O 1
ATOM 755 N N . TYR A 1 96 ? 36.629 10.786 -46.066 1.00 87.19 96 TYR A N 1
ATOM 756 C CA . TYR A 1 96 ? 36.751 12.229 -46.281 1.00 87.19 96 TYR A CA 1
ATOM 757 C C . TYR A 1 96 ? 36.814 12.986 -44.952 1.00 87.19 96 TYR A C 1
ATOM 759 O O . TYR A 1 96 ? 37.754 13.738 -44.724 1.00 87.19 96 TYR A O 1
ATOM 767 N N . LYS A 1 97 ? 35.874 12.729 -44.034 1.00 86.00 97 LYS A N 1
ATOM 768 C CA . LYS A 1 97 ? 35.849 13.338 -42.698 1.00 86.00 97 LYS A CA 1
ATOM 769 C C . LYS A 1 97 ? 37.060 12.975 -41.850 1.00 86.00 97 LYS A C 1
ATOM 771 O O . LYS A 1 97 ? 37.511 13.831 -41.106 1.00 86.00 97 LYS A O 1
ATOM 776 N N . ALA A 1 98 ? 37.577 11.751 -41.934 1.00 88.88 98 ALA A N 1
ATOM 777 C CA . ALA A 1 98 ? 38.761 11.340 -41.186 1.00 88.88 98 ALA A CA 1
ATOM 778 C C . ALA A 1 98 ? 39.993 12.136 -41.633 1.00 88.88 98 ALA A C 1
ATOM 780 O O . ALA A 1 98 ? 40.687 12.709 -40.798 1.00 88.88 98 ALA A O 1
ATOM 781 N N . VAL A 1 99 ? 40.209 12.256 -42.947 1.00 92.31 99 VAL A N 1
ATOM 782 C CA . VAL A 1 99 ? 41.288 13.087 -43.503 1.00 92.31 99 VAL A CA 1
ATOM 783 C C . VAL A 1 99 ? 41.088 14.551 -43.121 1.00 92.31 99 VAL A C 1
ATOM 785 O O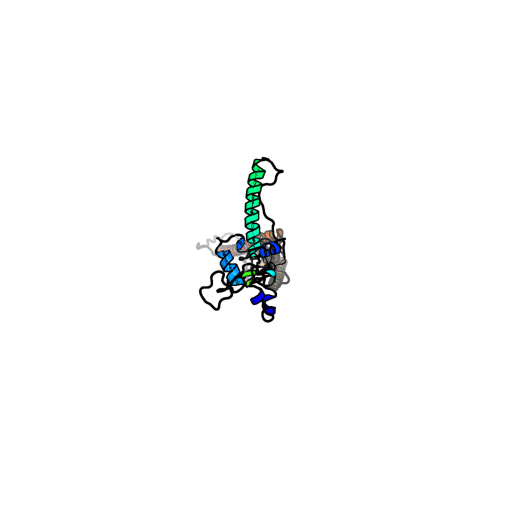 . VAL A 1 99 ? 42.025 15.205 -42.674 1.00 92.31 99 VAL A O 1
ATOM 788 N N . TYR A 1 100 ? 39.859 15.055 -43.226 1.00 87.25 100 TYR A N 1
ATOM 789 C CA . TYR A 1 100 ? 39.534 16.433 -42.871 1.00 87.25 100 TYR A CA 1
ATOM 790 C C . TYR A 1 100 ? 39.691 16.706 -41.366 1.00 87.25 100 TYR A C 1
ATOM 792 O O . TYR A 1 100 ? 40.096 17.795 -40.983 1.00 87.25 100 TYR A O 1
ATOM 800 N N . ALA A 1 101 ? 39.422 15.723 -40.505 1.00 85.38 101 ALA A N 1
ATOM 801 C CA . ALA A 1 101 ? 39.645 15.813 -39.066 1.00 85.38 101 ALA A CA 1
ATOM 802 C C . ALA A 1 101 ? 41.138 15.843 -38.730 1.00 85.38 101 ALA A C 1
ATOM 804 O O . ALA A 1 101 ? 41.541 16.641 -37.893 1.00 85.38 101 ALA A O 1
ATOM 805 N N . ILE A 1 102 ? 41.961 15.034 -39.408 1.00 89.94 102 ILE A N 1
ATOM 806 C CA . ILE A 1 102 ? 43.425 15.106 -39.288 1.00 89.94 102 ILE A CA 1
ATOM 807 C C . ILE A 1 102 ? 43.918 16.476 -39.766 1.00 89.94 102 ILE A C 1
ATOM 809 O O . ILE A 1 102 ? 44.712 17.109 -39.078 1.00 89.94 102 ILE A O 1
ATOM 813 N N . ALA A 1 103 ? 43.413 16.964 -40.902 1.00 89.31 103 ALA A N 1
ATOM 814 C CA . ALA A 1 103 ? 43.767 18.274 -41.439 1.00 89.31 103 ALA A CA 1
ATOM 815 C C . ALA A 1 103 ? 43.362 19.413 -40.495 1.00 89.31 103 ALA A C 1
ATOM 817 O O . ALA A 1 103 ? 44.168 20.302 -40.250 1.00 89.31 103 ALA A O 1
ATOM 818 N N . TYR A 1 104 ? 42.157 19.372 -39.918 1.00 81.69 104 TYR A N 1
ATOM 819 C CA . TYR A 1 104 ? 41.719 20.343 -38.916 1.00 81.69 104 TYR A CA 1
ATOM 820 C C . TYR A 1 104 ? 42.505 20.235 -37.618 1.00 81.69 104 TYR A C 1
ATOM 822 O O . TYR A 1 104 ? 42.848 21.263 -37.053 1.00 81.69 104 TYR A O 1
ATOM 830 N N . ALA A 1 105 ? 42.815 19.028 -37.144 1.00 80.12 105 ALA A N 1
ATOM 831 C CA . ALA A 1 105 ? 43.647 18.847 -35.962 1.00 80.12 105 ALA A CA 1
ATOM 832 C C . ALA A 1 105 ? 45.028 19.468 -36.191 1.00 80.12 105 ALA A C 1
ATOM 834 O O . ALA A 1 105 ? 45.472 20.270 -35.380 1.00 80.12 105 ALA A O 1
ATOM 835 N N . LEU A 1 106 ? 45.652 19.184 -37.338 1.00 84.62 106 LEU A N 1
ATOM 836 C CA . LEU A 1 106 ? 46.927 19.775 -37.727 1.00 84.62 106 LEU A CA 1
ATOM 837 C C . LEU A 1 106 ? 46.820 21.304 -37.855 1.00 84.62 106 LEU A C 1
ATOM 839 O O . LEU A 1 106 ? 47.611 22.033 -37.263 1.00 84.62 106 LEU A O 1
ATOM 843 N N . HIS A 1 107 ? 45.817 21.804 -38.578 1.00 82.62 107 HIS A N 1
ATOM 844 C CA . HIS A 1 107 ? 45.588 23.235 -38.769 1.00 82.62 107 HIS A CA 1
ATOM 845 C C . HIS A 1 107 ? 45.365 23.956 -37.439 1.00 82.62 107 HIS A C 1
ATOM 847 O O . HIS A 1 107 ? 45.975 24.991 -37.209 1.00 82.62 107 HIS A O 1
ATOM 853 N N . ASN A 1 108 ? 44.576 23.379 -36.533 1.00 72.44 108 ASN A N 1
ATOM 854 C CA . ASN A 1 108 ? 44.330 23.931 -35.207 1.00 72.44 108 ASN A CA 1
ATOM 855 C C . ASN A 1 108 ? 45.577 23.858 -34.325 1.00 72.44 108 ASN A C 1
ATOM 857 O O . ASN A 1 108 ? 45.836 24.806 -33.602 1.00 72.44 108 ASN A O 1
ATOM 861 N N . THR A 1 109 ? 46.389 22.795 -34.396 1.00 71.31 109 THR A N 1
ATOM 862 C CA . THR A 1 109 ? 47.673 22.757 -33.671 1.00 71.31 109 THR A CA 1
ATOM 863 C C . THR A 1 109 ? 48.647 23.821 -34.171 1.00 71.31 109 THR A C 1
ATOM 865 O O . THR A 1 109 ? 49.371 24.404 -33.373 1.00 71.31 109 THR A O 1
ATOM 868 N N . LEU A 1 110 ? 48.630 24.119 -35.473 1.00 73.88 110 LEU A N 1
ATOM 869 C CA . LEU A 1 110 ? 49.446 25.178 -36.064 1.00 73.88 110 LEU A CA 1
ATOM 870 C C . LEU A 1 110 ? 48.888 26.575 -35.741 1.00 73.88 110 LEU A C 1
ATOM 872 O O . LEU A 1 110 ? 49.661 27.475 -35.437 1.00 73.88 110 LEU A O 1
ATOM 876 N N . ALA A 1 111 ? 47.565 26.749 -35.752 1.00 65.38 111 ALA A N 1
ATOM 877 C CA . ALA A 1 111 ? 46.893 28.018 -35.468 1.00 65.38 111 ALA A CA 1
ATOM 878 C C . ALA A 1 111 ? 46.883 28.374 -33.967 1.00 65.38 111 ALA A C 1
ATOM 880 O O . ALA A 1 111 ? 47.080 29.534 -33.611 1.00 65.38 111 ALA A O 1
ATOM 881 N N . CYS A 1 112 ? 46.734 27.391 -33.069 1.00 61.00 112 CYS A N 1
ATOM 882 C CA . CYS A 1 112 ? 46.859 27.587 -31.617 1.00 61.00 112 CYS A CA 1
ATOM 883 C C . CYS A 1 112 ? 48.288 27.927 -31.179 1.00 61.00 112 CYS A C 1
ATOM 885 O O . CYS A 1 112 ? 48.474 28.456 -30.087 1.00 61.00 112 CYS A O 1
ATOM 887 N N . GLN A 1 113 ? 49.297 27.624 -32.000 1.00 57.38 113 GLN A N 1
ATOM 888 C CA . GLN A 1 113 ? 50.678 28.011 -31.721 1.00 57.38 113 GLN A CA 1
ATOM 889 C C . GLN A 1 113 ? 50.919 29.506 -32.003 1.00 57.38 113 GLN A C 1
ATOM 891 O O . GLN A 1 113 ? 51.829 30.089 -31.417 1.00 57.38 113 GLN A O 1
ATOM 896 N N . THR A 1 114 ? 50.127 30.131 -32.884 1.00 55.53 114 THR A N 1
ATOM 897 C CA . THR A 1 114 ? 50.308 31.536 -33.293 1.00 55.53 114 THR A CA 1
ATOM 898 C C . THR A 1 114 ? 49.473 32.539 -32.503 1.00 55.53 114 THR A C 1
ATOM 900 O O . THR A 1 114 ? 49.927 33.664 -32.350 1.00 55.53 114 THR A O 1
ATOM 903 N N . ASP A 1 115 ? 48.338 32.135 -31.929 1.00 53.59 115 ASP A N 1
ATOM 904 C CA . ASP A 1 115 ? 47.557 32.967 -31.009 1.00 53.59 115 ASP A CA 1
ATOM 905 C C . ASP A 1 115 ? 47.177 32.138 -29.781 1.00 53.59 115 ASP A C 1
ATOM 907 O O . ASP A 1 115 ? 46.227 31.354 -29.792 1.00 53.59 115 ASP A O 1
ATOM 911 N N . GLY A 1 116 ? 47.935 32.312 -28.696 1.00 52.53 116 GLY A N 1
ATOM 912 C CA . GLY A 1 116 ? 47.758 31.606 -27.421 1.00 52.53 116 GLY A CA 1
ATOM 913 C C . GLY A 1 116 ? 46.448 31.905 -26.678 1.00 52.53 116 GLY A C 1
ATOM 914 O O . GLY A 1 116 ? 46.341 31.581 -25.497 1.00 52.53 116 GLY A O 1
ATOM 915 N N . TYR A 1 117 ? 45.462 32.526 -27.328 1.00 49.38 117 TYR A N 1
ATOM 916 C CA . TYR A 1 117 ? 44.129 32.754 -26.789 1.00 49.38 117 TYR A CA 1
ATOM 917 C C . TYR A 1 117 ? 43.156 33.124 -27.919 1.00 49.38 117 TYR A C 1
ATOM 919 O O . TYR A 1 117 ? 43.160 34.257 -28.394 1.00 49.38 117 TYR A O 1
ATOM 927 N N . LEU A 1 118 ? 42.303 32.186 -28.337 1.00 49.44 118 LEU A N 1
ATOM 928 C CA . LEU A 1 118 ? 41.122 32.497 -29.144 1.00 49.44 118 LEU A CA 1
ATOM 929 C C . LEU A 1 118 ? 39.876 32.274 -28.279 1.00 49.44 118 LEU A C 1
ATOM 931 O O . LEU A 1 118 ? 39.501 31.135 -28.003 1.00 49.44 118 LEU A O 1
ATOM 935 N N . ASP A 1 119 ? 39.300 33.381 -27.811 1.00 46.78 119 ASP A N 1
ATOM 936 C CA . ASP A 1 119 ? 37.937 33.545 -27.291 1.00 46.78 119 ASP A CA 1
ATOM 937 C C . ASP A 1 119 ? 37.276 32.304 -26.661 1.00 46.78 119 ASP A C 1
ATOM 939 O O . ASP A 1 119 ? 36.303 31.763 -27.178 1.00 46.78 119 ASP A O 1
ATOM 943 N N . ASN A 1 120 ? 37.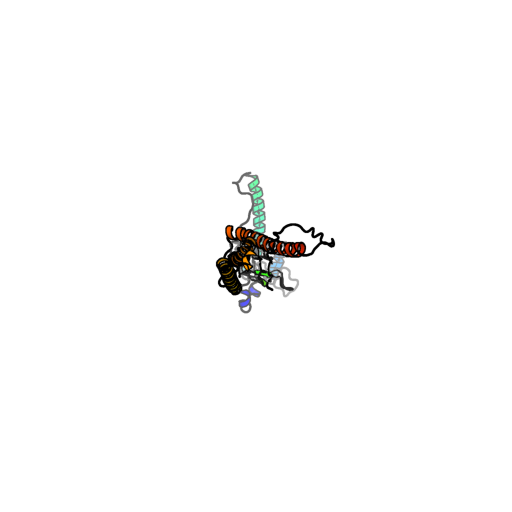757 31.902 -25.479 1.00 48.56 120 ASN A N 1
ATOM 944 C CA . ASN A 1 120 ? 37.005 31.131 -24.472 1.00 48.56 120 ASN A CA 1
ATOM 945 C C . ASN A 1 120 ? 36.342 29.802 -24.904 1.00 48.56 120 ASN A C 1
ATOM 947 O O . ASN A 1 120 ? 35.495 29.286 -24.172 1.00 48.56 120 ASN A O 1
ATOM 951 N N . VAL A 1 121 ? 36.736 29.189 -26.022 1.00 56.06 121 VAL A N 1
ATOM 952 C CA . VAL A 1 121 ? 36.220 27.873 -26.431 1.00 56.06 121 VAL A CA 1
ATOM 953 C C . VAL A 1 121 ? 37.285 26.804 -26.201 1.00 56.06 121 VAL A C 1
ATOM 955 O O . VAL A 1 121 ? 38.257 26.678 -26.942 1.00 56.06 121 VAL A O 1
ATOM 958 N N . LEU A 1 122 ? 37.079 26.000 -25.155 1.00 54.50 122 LEU A N 1
ATOM 959 C CA . LEU A 1 122 ? 37.824 24.764 -24.931 1.00 54.50 122 LEU A CA 1
ATOM 960 C C . LEU A 1 122 ? 37.590 23.826 -26.125 1.00 54.50 122 LEU A C 1
ATOM 962 O O . LEU A 1 122 ? 36.447 23.562 -26.505 1.00 54.50 122 LEU A O 1
ATOM 966 N N . CYS A 1 123 ? 38.668 23.321 -26.723 1.00 51.28 123 CYS A N 1
ATOM 967 C CA . CYS A 1 123 ? 38.591 22.377 -27.831 1.00 51.28 123 CYS A CA 1
ATOM 968 C C . CYS A 1 123 ? 37.806 21.121 -27.408 1.00 51.28 123 CYS A C 1
ATOM 970 O O . CYS A 1 123 ? 38.336 20.290 -26.676 1.00 51.28 123 CYS A O 1
ATOM 972 N N . SER A 1 124 ? 36.582 20.985 -27.940 1.00 44.78 124 SER A N 1
ATOM 973 C CA . SER A 1 124 ? 35.639 19.852 -27.847 1.00 44.78 124 SER A CA 1
ATOM 974 C C . SER A 1 124 ? 34.557 19.949 -26.762 1.00 44.78 124 SER A C 1
ATOM 976 O O . SER A 1 124 ? 34.866 19.806 -25.586 1.00 44.78 124 SER A O 1
ATOM 978 N N . GLN A 1 125 ? 33.273 19.993 -27.171 1.00 45.00 125 GLN A N 1
ATOM 979 C CA . GLN A 1 125 ? 32.287 18.965 -26.779 1.00 45.00 125 GLN A CA 1
ATOM 980 C C . GLN A 1 125 ? 30.988 18.978 -27.622 1.00 45.00 125 GLN A C 1
ATOM 982 O O . GLN A 1 125 ? 30.505 20.016 -28.053 1.00 45.00 125 GLN A O 1
ATOM 987 N N . LYS A 1 126 ? 30.483 17.749 -27.812 1.00 44.50 126 LYS A N 1
ATOM 988 C CA . LYS A 1 126 ? 29.367 17.193 -28.607 1.00 44.50 126 LYS A CA 1
ATOM 989 C C . LYS A 1 126 ? 27.941 17.709 -28.356 1.00 44.50 126 LYS A C 1
ATOM 991 O O . LYS A 1 126 ? 27.542 17.937 -27.218 1.00 44.50 126 LYS A O 1
ATOM 996 N N . ASP A 1 127 ? 27.143 17.601 -29.423 1.00 40.56 127 ASP A N 1
ATOM 997 C CA . ASP A 1 127 ? 25.684 17.747 -29.452 1.00 40.56 127 ASP A CA 1
ATOM 998 C C . ASP A 1 127 ? 24.909 16.498 -28.986 1.00 40.56 127 ASP A C 1
ATOM 1000 O O . ASP A 1 127 ? 25.289 15.348 -29.237 1.00 40.56 127 ASP A O 1
ATOM 1004 N N . ILE A 1 128 ? 23.775 16.767 -28.334 1.00 50.34 128 ILE A N 1
ATOM 1005 C CA . ILE A 1 128 ? 22.795 15.833 -27.766 1.00 50.34 128 ILE A CA 1
ATOM 1006 C C . ILE A 1 128 ? 21.657 15.603 -28.776 1.00 50.34 128 ILE A C 1
ATOM 1008 O O . ILE A 1 128 ? 21.165 16.537 -29.405 1.00 50.34 128 ILE A O 1
ATOM 1012 N N . LEU A 1 129 ? 21.225 14.347 -28.923 1.00 43.47 129 LEU A N 1
ATOM 1013 C CA . LEU A 1 129 ? 20.151 13.932 -29.830 1.00 43.47 129 LEU A CA 1
ATOM 1014 C C . LEU A 1 129 ? 18.762 14.293 -29.260 1.00 43.47 129 LEU A C 1
ATOM 1016 O O . LEU A 1 129 ? 18.477 14.017 -28.094 1.00 43.47 129 LEU A O 1
ATOM 1020 N N . LEU A 1 130 ? 17.900 14.876 -30.099 1.00 45.22 130 LEU A N 1
ATOM 1021 C CA . LEU A 1 130 ? 16.539 15.325 -29.767 1.00 45.22 130 LEU A CA 1
ATOM 1022 C C . LEU A 1 130 ? 15.525 14.172 -29.576 1.00 45.22 130 LEU A C 1
ATOM 1024 O O . LEU A 1 130 ? 15.731 13.071 -30.099 1.00 45.22 130 LEU A O 1
ATOM 1028 N N . PRO A 1 131 ? 14.414 14.422 -28.849 1.00 43.22 131 PRO A N 1
ATOM 1029 C CA . PRO A 1 131 ? 13.461 13.400 -28.442 1.00 43.22 131 PRO A CA 1
ATOM 1030 C C . PRO A 1 131 ? 12.468 13.080 -29.565 1.00 43.22 131 PRO A C 1
ATOM 1032 O O . PRO A 1 131 ? 11.708 13.935 -30.009 1.00 43.22 131 PRO A O 1
ATOM 1035 N N . GLY A 1 132 ? 12.450 11.820 -29.991 1.00 53.59 132 GLY A N 1
ATOM 1036 C CA . GLY A 1 132 ? 11.280 11.208 -30.617 1.00 53.59 132 GLY A CA 1
ATOM 1037 C C . GLY A 1 132 ? 10.495 10.424 -29.567 1.00 53.59 132 GLY A C 1
ATOM 1038 O O . GLY A 1 132 ? 11.090 9.840 -28.655 1.00 53.59 132 GLY A O 1
ATOM 1039 N N . GLU A 1 133 ? 9.170 10.409 -29.682 1.00 56.94 133 GLU A N 1
ATOM 1040 C CA . GLU A 1 133 ? 8.306 9.582 -28.840 1.00 56.94 133 GLU A CA 1
ATOM 1041 C C . GLU A 1 133 ? 8.632 8.103 -29.076 1.00 56.94 133 GLU A C 1
ATOM 1043 O O . GLU A 1 133 ? 8.579 7.594 -30.199 1.00 56.94 133 GLU A O 1
ATOM 1048 N N . ARG A 1 134 ? 9.084 7.429 -28.014 1.00 60.69 134 ARG A N 1
ATOM 1049 C CA . ARG A 1 134 ? 9.593 6.059 -28.089 1.00 60.69 134 ARG A CA 1
ATOM 1050 C C . ARG A 1 134 ? 8.434 5.068 -27.981 1.00 60.69 134 ARG A C 1
ATOM 1052 O O . ARG A 1 134 ? 7.620 5.209 -27.068 1.00 60.69 134 ARG A O 1
ATOM 1059 N N . PRO A 1 135 ? 8.379 4.033 -28.836 1.00 65.62 135 PRO A N 1
ATOM 1060 C CA . PRO A 1 135 ? 7.405 2.964 -28.670 1.00 65.62 135 PRO A CA 1
ATOM 1061 C C . PRO A 1 135 ? 7.645 2.251 -27.334 1.00 65.62 135 PRO A C 1
ATOM 1063 O O . PRO A 1 135 ? 8.781 1.941 -26.968 1.00 65.62 135 PRO A O 1
ATOM 1066 N N . ARG A 1 136 ? 6.568 2.009 -26.584 1.00 68.25 136 ARG A N 1
ATOM 1067 C CA . ARG A 1 136 ? 6.631 1.384 -25.260 1.00 68.25 136 ARG A CA 1
ATOM 1068 C C . ARG A 1 136 ? 6.814 -0.130 -25.416 1.00 68.25 136 ARG A C 1
ATOM 1070 O O . ARG A 1 136 ? 5.922 -0.811 -25.904 1.00 68.25 136 ARG A O 1
ATOM 1077 N N . SER A 1 137 ? 7.968 -0.656 -25.003 1.00 77.69 137 SER A N 1
ATOM 1078 C CA . SER A 1 137 ? 8.293 -2.091 -25.033 1.00 77.69 137 SER A CA 1
ATOM 1079 C C . SER A 1 137 ? 8.412 -2.648 -23.609 1.00 77.69 137 SER A C 1
ATOM 1081 O O . SER A 1 137 ? 9.515 -2.890 -23.116 1.00 77.69 137 SER A O 1
ATOM 1083 N N . MET A 1 138 ? 7.283 -2.787 -22.912 1.00 81.69 138 MET A N 1
ATOM 1084 C CA . MET A 1 138 ? 7.237 -3.308 -21.539 1.00 81.69 138 MET A CA 1
ATOM 1085 C C . MET A 1 138 ? 6.532 -4.667 -21.495 1.00 81.69 138 MET A C 1
ATOM 1087 O O . MET A 1 138 ? 5.591 -4.894 -22.248 1.00 81.69 138 MET A O 1
ATOM 1091 N N . CYS A 1 139 ? 7.008 -5.570 -20.629 1.00 86.69 139 CYS A N 1
ATOM 1092 C CA . CYS A 1 139 ? 6.393 -6.888 -20.430 1.00 86.69 139 CYS A CA 1
ATOM 1093 C C . CYS A 1 139 ? 5.155 -6.809 -19.528 1.00 86.69 139 CYS A C 1
ATOM 1095 O O . CYS A 1 139 ? 4.104 -7.338 -19.880 1.00 86.69 139 CYS A O 1
ATOM 1097 N N . SER A 1 140 ? 5.293 -6.130 -18.386 1.00 86.06 140 SER A N 1
ATOM 1098 C CA . SER A 1 140 ? 4.212 -5.859 -17.439 1.00 86.06 140 SER A CA 1
ATOM 1099 C C . SER A 1 140 ? 4.037 -4.352 -17.271 1.00 86.06 140 SER A C 1
ATOM 1101 O O . SER A 1 140 ? 5.015 -3.599 -17.248 1.00 86.06 140 SER A O 1
ATOM 1103 N N . GLU A 1 141 ? 2.786 -3.917 -17.155 1.00 83.88 141 GLU A N 1
ATOM 1104 C CA . GLU A 1 141 ? 2.442 -2.542 -16.790 1.00 83.88 141 GLU A CA 1
ATOM 1105 C C . GLU A 1 141 ? 2.792 -2.258 -15.321 1.00 83.88 141 GLU A C 1
ATOM 1107 O O . GLU A 1 141 ? 2.943 -3.171 -14.507 1.00 83.88 141 GLU A O 1
ATOM 1112 N N . SER A 1 142 ? 2.921 -0.980 -14.970 1.00 81.94 142 SER A N 1
ATOM 1113 C CA . SER A 1 142 ? 3.127 -0.566 -13.580 1.00 81.94 142 SER A CA 1
ATOM 1114 C C . SER A 1 142 ? 1.899 -0.906 -12.726 1.00 81.94 142 SER A C 1
ATOM 1116 O O . SER A 1 142 ? 0.763 -0.711 -13.158 1.00 81.94 142 SER A O 1
ATOM 1118 N N . CYS A 1 143 ? 2.120 -1.385 -11.501 1.00 84.88 143 CYS A N 1
ATOM 1119 C CA . CYS A 1 143 ? 1.030 -1.720 -10.586 1.00 84.88 143 CYS A CA 1
ATOM 1120 C C . CYS A 1 143 ? 0.309 -0.470 -10.070 1.00 84.88 143 CYS A C 1
ATOM 1122 O O . CYS A 1 143 ? 0.925 0.574 -9.845 1.00 84.88 143 CYS A O 1
ATOM 1124 N N . GLN A 1 144 ? -1.001 -0.597 -9.859 1.00 84.69 144 GLN A N 1
ATOM 1125 C CA . GLN A 1 144 ? -1.798 0.438 -9.205 1.00 84.69 144 GLN A CA 1
ATOM 1126 C C . GLN A 1 144 ? -1.479 0.513 -7.701 1.00 84.69 144 GLN A C 1
ATOM 1128 O O . GLN A 1 144 ? -1.033 -0.480 -7.118 1.00 84.69 144 GLN A O 1
ATOM 1133 N N . PRO A 1 145 ? -1.736 1.661 -7.045 1.00 84.81 145 PRO A N 1
ATOM 1134 C CA . PRO A 1 145 ? -1.652 1.753 -5.591 1.00 84.81 145 PRO A CA 1
ATOM 1135 C C . PRO A 1 145 ? -2.555 0.708 -4.926 1.00 84.81 145 PRO A C 1
ATOM 1137 O O . PRO A 1 145 ? -3.695 0.527 -5.342 1.00 84.81 145 PRO A O 1
ATOM 1140 N N . GLY A 1 146 ? -2.039 0.032 -3.905 1.00 84.75 146 GLY A N 1
ATOM 1141 C CA . GLY A 1 146 ? -2.652 -1.122 -3.248 1.00 84.75 146 GLY A CA 1
ATOM 1142 C C . GLY A 1 146 ? -1.989 -2.452 -3.604 1.00 84.75 146 GLY A C 1
ATOM 1143 O O . GLY A 1 146 ? -2.217 -3.449 -2.918 1.00 84.75 146 GLY A O 1
ATOM 1144 N N . TYR A 1 147 ? -1.146 -2.472 -4.643 1.00 87.50 147 TYR A N 1
ATOM 1145 C CA . TYR A 1 147 ? -0.533 -3.682 -5.179 1.00 87.50 147 TYR A CA 1
ATOM 1146 C C . TYR A 1 147 ? 0.996 -3.611 -5.157 1.00 87.50 147 TYR A C 1
ATOM 1148 O O . TYR A 1 147 ? 1.609 -2.602 -5.507 1.00 87.50 147 TYR A O 1
ATOM 1156 N N . ARG A 1 148 ? 1.624 -4.733 -4.810 1.00 87.94 148 ARG A N 1
ATOM 1157 C CA . ARG A 1 148 ? 3.070 -4.958 -4.904 1.00 87.94 148 ARG A CA 1
ATOM 1158 C C . ARG A 1 148 ? 3.412 -5.872 -6.074 1.00 87.94 148 ARG A C 1
ATOM 1160 O O . ARG A 1 148 ? 2.605 -6.704 -6.488 1.00 87.94 148 ARG A O 1
ATOM 1167 N N . GLN A 1 149 ? 4.634 -5.754 -6.578 1.00 87.56 149 GLN A N 1
ATOM 1168 C CA . GLN A 1 149 ? 5.123 -6.616 -7.652 1.00 87.56 149 GLN A CA 1
ATOM 1169 C C . GLN A 1 149 ? 5.513 -7.998 -7.114 1.00 87.56 149 GLN A C 1
ATOM 1171 O O . GLN A 1 149 ? 6.275 -8.125 -6.158 1.00 87.56 149 GLN A O 1
ATOM 1176 N N . ALA A 1 150 ? 5.017 -9.047 -7.758 1.00 89.06 150 ALA A N 1
ATOM 1177 C CA . ALA A 1 150 ? 5.388 -10.428 -7.501 1.00 89.06 150 ALA A CA 1
ATOM 1178 C C . ALA A 1 150 ? 6.134 -10.998 -8.711 1.00 89.06 150 ALA A C 1
ATOM 1180 O O . ALA A 1 150 ? 5.676 -10.913 -9.852 1.00 89.06 150 ALA A O 1
ATOM 1181 N N . GLN A 1 151 ? 7.305 -11.580 -8.458 1.00 87.75 151 GLN A N 1
ATOM 1182 C CA . GLN A 1 151 ? 8.127 -12.192 -9.498 1.00 87.75 151 GLN A CA 1
ATOM 1183 C C . GLN A 1 151 ? 7.520 -13.521 -9.956 1.00 87.75 151 GLN A C 1
ATOM 1185 O O . GLN A 1 151 ? 7.210 -14.395 -9.143 1.00 87.75 151 GLN A O 1
ATOM 1190 N N . ILE A 1 152 ? 7.395 -13.689 -11.273 1.00 89.81 152 ILE A N 1
ATOM 1191 C CA . ILE A 1 152 ? 6.859 -14.905 -11.886 1.00 89.81 152 ILE A CA 1
ATOM 1192 C C . ILE A 1 152 ? 8.018 -15.881 -12.121 1.00 89.81 152 ILE A C 1
ATOM 1194 O O . ILE A 1 152 ? 8.960 -15.581 -12.857 1.00 89.81 152 ILE A O 1
ATOM 1198 N N . LYS A 1 153 ? 7.957 -17.076 -11.519 1.00 90.00 153 LYS A N 1
ATOM 1199 C CA . LYS A 1 153 ? 9.001 -18.101 -11.690 1.00 90.00 153 LYS A CA 1
ATOM 1200 C C . LYS A 1 153 ? 9.153 -18.476 -13.171 1.00 90.00 153 LYS A C 1
ATOM 1202 O O . LYS A 1 153 ? 8.180 -18.838 -13.824 1.00 90.00 153 LYS A O 1
ATOM 1207 N N . GLY A 1 154 ? 10.383 -18.412 -13.685 1.00 89.12 154 GLY A N 1
ATOM 1208 C CA . GLY A 1 154 ? 10.711 -18.772 -15.070 1.00 89.12 154 GLY A CA 1
ATOM 1209 C C . GLY A 1 154 ? 10.545 -17.650 -16.105 1.00 89.12 154 GLY A C 1
ATOM 1210 O O . GLY A 1 154 ? 10.805 -17.890 -17.281 1.00 89.12 154 GLY A O 1
ATOM 1211 N N . ARG A 1 155 ? 10.149 -16.432 -15.703 1.00 90.25 155 ARG A N 1
ATOM 1212 C CA . ARG A 1 155 ? 10.118 -15.241 -16.573 1.00 90.25 155 ARG A CA 1
ATOM 1213 C C . ARG A 1 155 ? 11.255 -14.261 -16.237 1.00 90.25 155 ARG A C 1
ATOM 1215 O O . ARG A 1 155 ? 11.801 -14.329 -15.138 1.00 90.25 155 ARG A O 1
ATOM 1222 N N . PRO A 1 156 ? 11.653 -13.374 -17.172 1.00 88.44 156 PRO A N 1
ATOM 1223 C CA . PRO A 1 156 ? 12.681 -12.374 -16.894 1.00 88.44 156 PRO A CA 1
ATOM 1224 C C . PRO A 1 156 ? 12.201 -11.340 -15.853 1.00 88.44 156 PRO A C 1
ATOM 1226 O O . PRO A 1 156 ? 10.995 -11.108 -15.756 1.00 88.44 156 PRO A O 1
ATOM 1229 N N . PRO A 1 157 ? 13.113 -10.651 -15.135 1.00 84.44 157 PRO A N 1
ATOM 1230 C CA . PRO A 1 157 ? 12.767 -9.747 -14.025 1.00 84.44 157 PRO A CA 1
ATOM 1231 C C . PRO A 1 157 ? 11.815 -8.589 -14.367 1.00 84.44 157 PRO A C 1
ATOM 1233 O O . PRO A 1 157 ? 11.142 -8.055 -13.489 1.00 84.44 157 PRO A O 1
ATOM 1236 N N . CYS A 1 158 ? 11.747 -8.189 -15.642 1.00 86.25 158 CYS A N 1
ATOM 1237 C CA . CYS A 1 158 ? 10.834 -7.150 -16.127 1.00 86.25 158 CYS A CA 1
ATOM 1238 C C . CYS A 1 158 ? 9.371 -7.615 -16.252 1.00 86.25 158 CYS A C 1
ATOM 1240 O O . CYS A 1 158 ? 8.500 -6.790 -16.525 1.00 86.25 158 CYS A O 1
ATOM 1242 N N . CYS A 1 159 ? 9.105 -8.913 -16.078 1.00 90.25 159 CYS A N 1
ATOM 1243 C CA . CYS A 1 159 ? 7.776 -9.506 -16.098 1.00 90.25 159 CYS A CA 1
ATOM 1244 C C . CYS A 1 159 ? 7.363 -9.890 -14.674 1.00 90.25 159 CYS A C 1
ATOM 1246 O O . CYS A 1 159 ? 7.862 -10.860 -14.100 1.00 90.25 159 CYS A O 1
ATOM 1248 N N . PHE A 1 160 ? 6.410 -9.150 -14.128 1.00 89.44 160 PHE A N 1
ATOM 1249 C CA . PHE A 1 160 ? 5.866 -9.353 -12.790 1.00 89.44 160 PHE A CA 1
ATOM 1250 C C . PHE A 1 160 ? 4.336 -9.318 -12.815 1.00 89.44 160 PHE A C 1
ATOM 1252 O O . PHE A 1 160 ? 3.726 -8.842 -13.775 1.00 89.44 160 PHE A O 1
ATOM 1259 N N . GLU A 1 161 ? 3.729 -9.816 -11.745 1.00 91.31 161 GLU A N 1
ATOM 1260 C CA . GLU A 1 161 ? 2.291 -9.742 -11.492 1.00 91.31 161 GLU A CA 1
ATOM 1261 C C . GLU A 1 161 ? 2.012 -8.789 -10.325 1.00 91.31 161 GLU A C 1
ATOM 1263 O O . GLU A 1 161 ? 2.816 -8.677 -9.400 1.00 91.31 161 GLU A O 1
ATOM 1268 N N . CYS A 1 162 ? 0.885 -8.083 -10.368 1.00 89.62 162 CYS A N 1
ATOM 1269 C CA . CYS A 1 162 ? 0.480 -7.174 -9.303 1.00 89.62 162 CYS A CA 1
ATOM 1270 C C . CYS A 1 162 ? -0.368 -7.928 -8.278 1.00 89.62 162 CYS A C 1
ATOM 1272 O O . CYS A 1 162 ? -1.474 -8.365 -8.581 1.00 89.62 162 CYS A O 1
ATOM 1274 N N . VAL A 1 163 ? 0.142 -8.058 -7.055 1.00 90.56 163 VAL A N 1
ATOM 1275 C CA . VAL A 1 163 ? -0.526 -8.755 -5.949 1.00 90.56 163 VAL A CA 1
ATOM 1276 C C . VAL A 1 163 ? -0.910 -7.745 -4.878 1.00 90.56 163 VAL A C 1
ATOM 1278 O O . VAL A 1 163 ? -0.092 -6.908 -4.506 1.00 90.56 163 VAL A O 1
ATOM 1281 N N . GLN A 1 164 ? -2.140 -7.821 -4.376 1.00 90.94 164 GLN A N 1
ATOM 1282 C CA . GLN A 1 164 ? -2.639 -6.897 -3.359 1.00 90.94 164 GLN A CA 1
ATOM 1283 C C . GLN A 1 164 ? -1.832 -7.003 -2.055 1.00 90.94 164 GLN A C 1
ATOM 1285 O O . GLN A 1 164 ? -1.405 -8.092 -1.652 1.00 90.94 164 GLN A O 1
ATOM 1290 N N . CYS A 1 165 ? -1.607 -5.867 -1.397 1.00 90.31 165 CYS A N 1
ATOM 1291 C CA . CYS A 1 165 ? -0.962 -5.841 -0.090 1.00 90.31 165 CYS A CA 1
ATOM 1292 C C . CYS A 1 165 ? -1.817 -6.536 0.983 1.00 90.31 165 CYS A C 1
ATOM 1294 O O . CYS A 1 165 ? -3.045 -6.491 0.925 1.00 90.31 165 CYS A O 1
ATOM 1296 N N . PRO A 1 166 ? -1.188 -7.165 1.989 1.00 90.56 166 PRO A N 1
ATOM 1297 C CA . PRO A 1 166 ? -1.909 -7.726 3.125 1.00 90.56 166 PRO A CA 1
ATOM 1298 C C . PRO A 1 166 ? -2.511 -6.628 4.021 1.00 90.56 166 PRO A C 1
ATOM 1300 O O . PRO A 1 166 ? -2.174 -5.445 3.933 1.00 90.56 166 PRO A O 1
ATOM 1303 N N . VAL A 1 167 ? -3.433 -7.031 4.899 1.00 88.50 167 VAL A N 1
ATOM 1304 C CA . VAL A 1 167 ? -4.139 -6.124 5.819 1.00 88.50 167 VAL A CA 1
ATOM 1305 C C . VAL A 1 167 ? -3.159 -5.452 6.783 1.00 88.50 167 VAL A C 1
ATOM 1307 O O . VAL A 1 167 ? -2.315 -6.114 7.384 1.00 88.50 167 VAL A O 1
ATOM 1310 N N . GLY A 1 168 ? -3.284 -4.130 6.937 1.00 86.88 168 GLY A N 1
ATOM 1311 C CA . GLY A 1 168 ? -2.379 -3.307 7.743 1.00 86.88 168 GLY A CA 1
ATOM 1312 C C . GLY A 1 168 ? -1.152 -2.797 6.979 1.00 86.88 168 GLY A C 1
ATOM 1313 O O . GLY A 1 168 ? -0.362 -2.041 7.549 1.00 86.88 168 GLY A O 1
ATOM 1314 N N . GLU A 1 169 ? -1.003 -3.164 5.702 1.00 90.25 169 GLU A N 1
ATOM 1315 C CA . GLU A 1 169 ? 0.075 -2.706 4.822 1.00 90.25 169 GLU A CA 1
ATOM 1316 C C . GLU A 1 169 ? -0.474 -1.942 3.611 1.00 90.25 169 GLU A C 1
ATOM 1318 O O . GLU A 1 169 ? -1.584 -2.210 3.145 1.00 90.25 169 GLU A O 1
ATOM 1323 N N . ILE A 1 170 ? 0.304 -0.981 3.106 1.00 88.06 170 ILE A N 1
ATOM 1324 C CA . ILE A 1 170 ? -0.055 -0.145 1.957 1.00 88.06 170 ILE A CA 1
ATOM 1325 C C . ILE A 1 170 ? 1.099 -0.022 0.958 1.00 88.06 170 ILE A C 1
ATOM 1327 O O . ILE A 1 170 ? 2.254 -0.289 1.290 1.00 88.06 170 ILE A O 1
ATOM 1331 N N . THR A 1 171 ? 0.815 0.462 -0.250 1.00 85.38 171 THR A N 1
ATOM 1332 C CA . THR A 1 171 ? 1.844 0.976 -1.171 1.00 85.38 171 THR A CA 1
ATOM 1333 C C . THR A 1 171 ? 1.638 2.473 -1.376 1.00 85.38 171 THR A C 1
ATOM 1335 O O . THR A 1 171 ? 0.616 2.887 -1.927 1.00 85.38 171 THR A O 1
ATOM 1338 N N . ASN A 1 172 ? 2.593 3.295 -0.946 1.00 72.25 172 ASN A N 1
ATOM 1339 C CA . ASN A 1 172 ? 2.494 4.742 -1.104 1.00 72.25 172 ASN A CA 1
ATOM 1340 C C . ASN A 1 172 ? 2.997 5.187 -2.492 1.00 72.25 172 ASN A C 1
ATOM 1342 O O . ASN A 1 172 ? 4.086 4.804 -2.908 1.00 72.25 172 ASN A O 1
ATOM 1346 N N . MET A 1 173 ? 2.248 6.061 -3.172 1.00 63.66 173 MET A N 1
ATOM 1347 C CA . MET A 1 173 ? 2.676 6.702 -4.424 1.00 63.66 173 MET A CA 1
ATOM 1348 C C . MET A 1 173 ? 3.928 7.580 -4.262 1.00 63.66 173 MET A C 1
ATOM 1350 O O . MET A 1 173 ? 4.635 7.805 -5.240 1.00 63.66 173 MET A O 1
ATOM 1354 N N . THR A 1 174 ? 4.215 8.100 -3.060 1.00 57.19 174 THR A N 1
ATOM 1355 C CA . THR A 1 174 ? 5.271 9.116 -2.870 1.00 57.19 174 THR A CA 1
ATOM 1356 C C . THR A 1 174 ? 6.701 8.566 -2.898 1.00 57.19 174 THR A C 1
ATOM 1358 O O . THR A 1 174 ? 7.649 9.344 -2.870 1.00 57.19 174 THR A O 1
ATOM 1361 N N . GLY A 1 175 ? 6.884 7.247 -2.970 1.00 45.72 175 GLY A N 1
ATOM 1362 C CA . GLY A 1 175 ? 8.199 6.618 -2.935 1.00 45.72 175 GLY A CA 1
ATOM 1363 C C . GLY A 1 175 ? 8.286 5.469 -3.921 1.00 45.72 175 GLY A C 1
ATOM 1364 O O . GLY A 1 175 ? 8.160 4.315 -3.533 1.00 45.72 175 GLY A O 1
ATOM 1365 N N . ASN A 1 176 ? 8.587 5.817 -5.171 1.00 45.47 176 ASN A N 1
ATOM 1366 C CA . ASN A 1 176 ? 9.061 4.934 -6.235 1.00 45.47 176 ASN A CA 1
ATOM 1367 C C . ASN A 1 176 ? 7.941 4.232 -7.018 1.00 45.47 176 ASN A C 1
ATOM 1369 O O . ASN A 1 176 ? 7.158 3.451 -6.495 1.00 45.47 176 ASN A O 1
ATOM 1373 N N . LEU A 1 177 ? 7.966 4.439 -8.335 1.00 52.66 177 LEU A N 1
ATOM 1374 C CA . LEU A 1 177 ? 7.170 3.796 -9.393 1.00 52.66 177 LEU A CA 1
ATOM 1375 C C . LEU A 1 177 ? 7.321 2.246 -9.452 1.00 52.66 177 LEU A C 1
ATOM 1377 O O . LEU A 1 177 ? 6.920 1.614 -10.426 1.00 52.66 177 LEU A O 1
ATOM 1381 N N . TYR A 1 178 ? 7.926 1.634 -8.427 1.00 58.72 178 TYR A N 1
ATOM 1382 C CA . TYR A 1 178 ? 8.348 0.236 -8.339 1.00 58.72 178 TYR A CA 1
ATOM 1383 C C . TYR A 1 178 ? 8.295 -0.245 -6.877 1.00 58.72 178 TYR A C 1
ATOM 1385 O O . TYR A 1 178 ? 9.327 -0.472 -6.244 1.00 58.72 178 TYR A O 1
ATOM 1393 N N . SER A 1 179 ? 7.100 -0.371 -6.299 1.00 61.09 179 SER A N 1
ATOM 1394 C CA . SER A 1 179 ? 6.933 -0.959 -4.964 1.00 61.09 179 SER A CA 1
ATOM 1395 C C . SER A 1 179 ? 7.008 -2.488 -5.044 1.00 61.09 179 SER A C 1
ATOM 1397 O O . SER A 1 179 ? 6.034 -3.175 -5.362 1.00 61.09 179 SER A O 1
ATOM 1399 N N . ILE A 1 180 ? 8.201 -3.022 -4.778 1.00 66.81 180 ILE A N 1
ATOM 1400 C CA . ILE A 1 180 ? 8.452 -4.468 -4.658 1.00 66.81 180 ILE A CA 1
ATOM 1401 C C . ILE A 1 180 ? 7.821 -5.009 -3.361 1.00 66.81 180 ILE A C 1
ATOM 1403 O O . ILE A 1 180 ? 7.345 -6.143 -3.319 1.00 66.81 180 ILE A O 1
ATOM 1407 N N . GLU A 1 181 ? 7.748 -4.173 -2.321 1.00 76.88 181 GLU A N 1
ATOM 1408 C CA . GLU A 1 181 ? 7.278 -4.539 -0.984 1.00 76.88 181 GLU A CA 1
ATOM 1409 C C . GLU A 1 181 ? 6.248 -3.533 -0.449 1.00 76.88 181 GLU A C 1
ATOM 1411 O O . GLU A 1 181 ? 6.255 -2.356 -0.820 1.00 76.88 181 GLU A O 1
ATOM 1416 N N . CYS A 1 182 ? 5.344 -4.016 0.408 1.00 87.25 182 CYS A N 1
ATOM 1417 C CA . CYS A 1 182 ? 4.333 -3.200 1.077 1.00 87.25 182 CYS A CA 1
ATOM 1418 C C . CYS A 1 182 ? 4.893 -2.630 2.388 1.00 87.25 182 CYS A C 1
ATOM 1420 O O . CYS A 1 182 ? 5.700 -3.264 3.066 1.00 87.25 182 CYS A O 1
ATOM 1422 N N . ILE A 1 183 ? 4.448 -1.431 2.759 1.00 87.06 183 ILE A N 1
ATOM 1423 C CA . ILE A 1 183 ? 4.844 -0.762 4.003 1.00 87.06 183 ILE A CA 1
ATOM 1424 C C . ILE A 1 183 ? 3.752 -0.913 5.064 1.00 87.06 183 ILE A C 1
ATOM 1426 O O . ILE A 1 183 ? 2.570 -0.755 4.770 1.00 87.06 183 ILE A O 1
ATOM 1430 N N . ARG A 1 184 ? 4.131 -1.186 6.316 1.00 89.75 184 ARG A N 1
ATOM 1431 C CA . ARG A 1 184 ? 3.179 -1.311 7.434 1.00 89.75 184 ARG A CA 1
ATOM 1432 C C . ARG A 1 184 ? 2.706 0.051 7.932 1.00 89.75 184 ARG A C 1
ATOM 1434 O O . ARG A 1 184 ? 3.518 0.960 8.104 1.00 89.75 184 ARG A O 1
ATOM 1441 N N . CYS A 1 185 ? 1.411 0.174 8.223 1.00 89.75 185 CYS A N 1
ATOM 1442 C CA . CYS A 1 185 ? 0.864 1.374 8.850 1.00 89.75 185 CYS A CA 1
ATOM 1443 C C . CYS A 1 185 ? 1.296 1.494 10.331 1.00 89.75 185 CYS A C 1
ATOM 1445 O O . CYS A 1 185 ? 1.454 0.478 11.015 1.00 89.75 185 CYS A O 1
ATOM 1447 N N . PRO A 1 186 ? 1.456 2.725 10.858 1.00 90.94 186 PRO A N 1
ATOM 1448 C CA . PRO A 1 186 ? 1.692 2.969 12.284 1.00 90.94 186 PRO A CA 1
ATOM 1449 C C . PRO A 1 186 ? 0.552 2.455 13.178 1.00 90.94 186 PRO A C 1
ATOM 1451 O O . PRO A 1 186 ? -0.575 2.289 12.721 1.00 90.94 186 PRO A O 1
ATOM 1454 N N . LEU A 1 187 ? 0.812 2.273 14.479 1.00 86.38 187 LEU A N 1
ATOM 1455 C CA . LEU A 1 187 ? -0.117 1.628 15.426 1.00 86.38 187 LEU A CA 1
ATOM 1456 C C . LEU A 1 187 ? -1.506 2.288 15.547 1.00 86.38 187 LEU A C 1
ATOM 1458 O O . LEU A 1 187 ? -2.470 1.587 15.857 1.00 86.38 187 LEU A O 1
ATOM 1462 N N . GLU A 1 188 ? -1.627 3.592 15.302 1.00 84.38 188 GLU A N 1
ATOM 1463 C CA . GLU A 1 188 ? -2.897 4.345 15.360 1.00 84.38 188 GLU A CA 1
ATOM 1464 C C . GLU A 1 188 ? -3.692 4.307 14.043 1.00 84.38 188 GLU A C 1
ATOM 1466 O O . GLU A 1 188 ? -4.850 4.724 13.986 1.00 84.38 188 GLU A O 1
ATOM 1471 N N . TYR A 1 189 ? -3.080 3.777 12.986 1.00 89.19 189 TYR A N 1
ATOM 1472 C CA . TYR A 1 189 ? -3.613 3.761 11.634 1.00 89.19 189 TYR A CA 1
ATOM 1473 C C . TYR A 1 189 ? -3.794 2.321 11.131 1.00 89.19 189 TYR A C 1
ATOM 1475 O O . TYR A 1 189 ? -3.284 1.355 11.701 1.00 89.19 189 TYR A O 1
ATOM 1483 N N . TRP A 1 190 ? -4.560 2.175 10.059 1.00 89.19 190 TRP A N 1
ATOM 1484 C CA . TRP A 1 190 ? -4.870 0.931 9.370 1.00 89.19 190 TRP A CA 1
ATOM 1485 C C . TRP A 1 190 ? -4.876 1.148 7.859 1.00 89.19 190 TRP A C 1
ATOM 1487 O O . TRP A 1 190 ? -5.061 2.272 7.402 1.00 89.19 190 TRP A O 1
ATOM 1497 N N . SER A 1 191 ? -4.682 0.097 7.067 1.00 90.69 191 SER A N 1
ATOM 1498 C CA . SER A 1 191 ? -4.828 0.194 5.610 1.00 90.69 191 SER A CA 1
ATOM 1499 C C . SER A 1 191 ? -6.297 0.442 5.244 1.00 90.69 191 SER A C 1
ATOM 1501 O O . SER A 1 191 ? -7.186 -0.175 5.835 1.00 90.69 191 SER A O 1
ATOM 1503 N N . ASN A 1 192 ? -6.572 1.320 4.273 1.00 89.44 192 ASN A N 1
ATOM 1504 C CA . ASN A 1 192 ? -7.921 1.431 3.700 1.00 89.44 192 ASN A CA 1
ATOM 1505 C C . ASN A 1 192 ? -8.312 0.149 2.929 1.00 89.44 192 ASN A C 1
ATOM 1507 O O . ASN A 1 192 ? -7.475 -0.724 2.706 1.00 89.44 192 ASN A O 1
ATOM 1511 N N . GLU A 1 193 ? -9.566 0.061 2.470 1.00 88.25 193 GLU A N 1
ATOM 1512 C CA . GLU A 1 193 ? -10.063 -1.086 1.683 1.00 88.25 193 GLU A CA 1
ATOM 1513 C C . GLU A 1 193 ? -9.235 -1.369 0.420 1.00 88.25 193 GLU A C 1
ATOM 1515 O O . GLU A 1 193 ? -9.068 -2.520 0.031 1.00 88.25 193 GLU A O 1
ATOM 1520 N N . ASN A 1 194 ? -8.676 -0.328 -0.205 1.00 85.81 194 ASN A N 1
ATOM 1521 C CA . ASN A 1 194 ? -7.856 -0.457 -1.410 1.00 85.81 194 ASN A CA 1
ATOM 1522 C C . ASN A 1 194 ? -6.345 -0.562 -1.116 1.00 85.81 194 ASN A C 1
ATOM 1524 O O . ASN A 1 194 ? -5.532 -0.450 -2.027 1.00 85.81 194 ASN A O 1
ATOM 1528 N N . HIS A 1 195 ? -5.950 -0.712 0.153 1.00 87.25 195 HIS A N 1
ATOM 1529 C CA . HIS A 1 195 ? -4.563 -0.762 0.634 1.00 87.25 195 HIS A CA 1
ATOM 1530 C C . HIS A 1 195 ? -3.643 0.343 0.074 1.00 87.25 195 HIS A C 1
ATOM 1532 O O . HIS A 1 195 ? -2.430 0.179 -0.058 1.00 87.25 195 HIS A O 1
ATOM 1538 N N . SER A 1 196 ? -4.210 1.495 -0.274 1.00 84.38 196 SER A N 1
ATOM 1539 C CA . SER A 1 196 ? -3.491 2.585 -0.933 1.00 84.38 196 SER A CA 1
ATOM 1540 C C . SER A 1 196 ? -2.994 3.632 0.061 1.00 84.38 196 SER A C 1
ATOM 1542 O O . SER A 1 196 ? -2.012 4.321 -0.199 1.00 84.38 196 SER A O 1
ATOM 1544 N N . LEU A 1 197 ? -3.683 3.780 1.197 1.00 87.62 197 LEU A N 1
ATOM 1545 C CA . LEU A 1 197 ? -3.387 4.798 2.203 1.00 87.62 197 LEU A CA 1
ATOM 1546 C C . LEU A 1 197 ? -3.711 4.313 3.618 1.00 87.62 197 LEU A C 1
ATOM 1548 O O . LEU A 1 197 ? -4.613 3.497 3.817 1.00 87.62 197 LEU A O 1
ATOM 1552 N N . CYS A 1 198 ? -2.965 4.834 4.593 1.00 89.44 198 CYS A N 1
ATOM 1553 C CA . CYS A 1 198 ? -3.193 4.564 6.005 1.00 89.44 198 CYS A CA 1
ATOM 1554 C C . CYS A 1 198 ? -4.280 5.513 6.529 1.00 89.44 198 CYS A C 1
ATOM 1556 O O . CYS A 1 198 ? -4.086 6.727 6.567 1.00 89.44 198 CYS A O 1
ATOM 1558 N N . VAL A 1 199 ? -5.418 4.960 6.934 1.00 90.94 199 VAL A N 1
ATOM 1559 C CA . VAL A 1 199 ? -6.528 5.664 7.590 1.00 90.94 199 VAL A CA 1
ATOM 1560 C C . VAL A 1 199 ? -6.457 5.471 9.104 1.00 90.94 199 VAL A C 1
ATOM 1562 O O . VAL A 1 199 ? -5.968 4.439 9.551 1.00 90.94 199 VAL A O 1
ATOM 1565 N N . PRO A 1 200 ? -6.917 6.422 9.929 1.00 88.88 200 PRO A N 1
ATOM 1566 C CA . PRO A 1 200 ? -6.988 6.214 11.374 1.00 88.88 200 PRO A CA 1
ATOM 1567 C C . PRO A 1 200 ? -7.877 5.005 11.699 1.00 88.88 200 PRO A C 1
ATOM 1569 O O . PRO A 1 200 ? -8.913 4.799 11.061 1.00 88.88 200 PRO A O 1
ATOM 1572 N N . LYS A 1 201 ? -7.479 4.199 12.689 1.00 84.81 201 LYS A N 1
ATOM 1573 C CA . LYS A 1 201 ? -8.272 3.040 13.122 1.00 84.81 201 LYS A CA 1
ATOM 1574 C C . LYS A 1 201 ? -9.669 3.484 13.553 1.00 84.81 201 LYS A C 1
ATOM 1576 O O . LYS A 1 201 ? -9.817 4.371 14.395 1.00 84.81 201 LYS A O 1
ATOM 1581 N N . LYS A 1 202 ? -10.699 2.837 13.008 1.00 77.94 202 LYS A N 1
ATOM 1582 C CA . LYS A 1 202 ? -12.072 3.012 13.482 1.00 77.94 202 LYS A CA 1
ATOM 1583 C C . LYS A 1 202 ? -12.169 2.411 14.885 1.00 77.94 202 LYS A C 1
ATOM 1585 O O . LYS A 1 202 ? -11.780 1.266 15.093 1.00 77.94 202 LYS A O 1
ATOM 1590 N N . VAL A 1 203 ? -12.656 3.189 15.847 1.00 77.06 203 VAL A N 1
ATOM 1591 C CA . VAL A 1 203 ? -12.976 2.662 17.177 1.00 77.06 203 VAL A CA 1
ATOM 1592 C C . VAL A 1 203 ? -14.261 1.846 17.072 1.00 77.06 203 VAL A C 1
ATOM 1594 O O . VAL A 1 203 ? -15.305 2.381 16.703 1.00 77.06 203 VAL A O 1
ATOM 1597 N N . GLU A 1 204 ? -14.181 0.551 17.357 1.00 78.06 204 GLU A N 1
ATOM 1598 C CA . GLU A 1 204 ? -15.366 -0.279 17.564 1.00 78.06 204 GLU A CA 1
ATOM 1599 C C . GLU A 1 204 ? -15.856 -0.054 18.994 1.00 78.06 204 GLU A C 1
ATOM 1601 O O . GLU A 1 204 ? -15.092 -0.153 19.957 1.00 78.06 204 GLU A O 1
ATOM 1606 N N . PHE A 1 205 ? -17.121 0.327 19.131 1.00 84.06 205 PHE A N 1
ATOM 1607 C CA . PHE A 1 205 ? -17.768 0.553 20.415 1.00 84.06 205 PHE A CA 1
ATOM 1608 C C . PHE A 1 205 ? -19.092 -0.194 20.423 1.00 84.06 205 PHE A C 1
ATOM 1610 O O . PHE A 1 205 ? -19.756 -0.263 19.398 1.00 84.06 205 PHE A O 1
ATOM 1617 N N . LEU A 1 206 ? -19.474 -0.717 21.588 1.00 80.94 206 LEU A N 1
ATOM 1618 C CA . LEU A 1 206 ? -20.774 -1.347 21.766 1.00 80.94 206 LEU A CA 1
ATOM 1619 C C . LEU A 1 206 ? -21.848 -0.258 21.688 1.00 80.94 206 LEU A C 1
ATOM 1621 O O . LEU A 1 206 ? -21.933 0.606 22.572 1.00 80.94 206 LEU A O 1
ATOM 1625 N N . SER A 1 207 ? -22.612 -0.259 20.603 1.00 86.81 207 SER A N 1
ATOM 1626 C CA . SER A 1 207 ? -23.673 0.718 20.375 1.00 86.81 207 SER A CA 1
ATOM 1627 C C . SER A 1 207 ? -25.000 0.257 20.990 1.00 86.81 207 SER A C 1
ATOM 1629 O O . SER A 1 207 ? -25.207 -0.924 21.257 1.00 86.81 207 SER A O 1
ATOM 1631 N N . PHE A 1 208 ? -25.915 1.199 21.244 1.00 82.88 208 PHE A N 1
ATOM 1632 C CA . PHE A 1 208 ? -27.269 0.876 21.723 1.00 82.88 208 PHE A CA 1
ATOM 1633 C C . PHE A 1 208 ? -28.116 0.144 20.674 1.00 82.88 208 PHE A C 1
ATOM 1635 O O . PHE A 1 208 ? -29.131 -0.442 21.029 1.00 82.88 208 PHE A O 1
ATOM 1642 N N . ASP A 1 209 ? -27.700 0.212 19.411 1.00 85.69 209 ASP A N 1
ATOM 1643 C CA . ASP A 1 209 ? -28.403 -0.360 18.263 1.00 85.69 209 ASP A CA 1
ATOM 1644 C C . ASP A 1 209 ? -27.937 -1.797 17.956 1.00 85.69 209 ASP A C 1
ATOM 1646 O O . ASP A 1 209 ? -28.572 -2.518 17.197 1.00 85.69 209 ASP A O 1
ATOM 1650 N N . GLU A 1 210 ? -26.831 -2.241 18.565 1.00 89.94 210 GLU A N 1
ATOM 1651 C CA . GLU A 1 210 ? -26.334 -3.613 18.451 1.00 89.94 210 GLU A CA 1
ATOM 1652 C C . GLU A 1 210 ? -27.054 -4.557 19.418 1.00 89.94 210 GLU A C 1
ATOM 1654 O O . GLU A 1 210 ? -27.280 -4.214 20.580 1.00 89.94 210 GLU A O 1
ATOM 1659 N N . ASP A 1 211 ? -27.308 -5.796 18.986 1.00 92.31 211 ASP A N 1
ATOM 1660 C CA . ASP A 1 211 ? -28.026 -6.816 19.768 1.00 92.31 211 ASP A CA 1
ATOM 1661 C C . ASP A 1 211 ? -27.467 -6.988 21.190 1.00 92.31 211 ASP A C 1
ATOM 1663 O O . ASP A 1 211 ? -28.208 -7.036 22.173 1.00 92.31 211 ASP A O 1
ATOM 1667 N N . MET A 1 212 ? -26.138 -7.033 21.320 1.00 89.69 212 MET A N 1
ATOM 1668 C CA . MET A 1 212 ? -25.461 -7.178 22.612 1.00 89.69 212 MET A CA 1
ATOM 1669 C C . MET A 1 212 ? -25.656 -5.945 23.506 1.00 89.69 212 MET A C 1
ATOM 1671 O O . MET A 1 212 ? -25.789 -6.086 24.723 1.00 89.69 212 MET A O 1
ATOM 1675 N N . GLY A 1 213 ? -25.712 -4.747 22.917 1.00 91.88 213 GLY A N 1
ATOM 1676 C CA . GLY A 1 213 ? -26.034 -3.508 23.620 1.00 91.88 213 GLY A CA 1
ATOM 1677 C C . GLY A 1 213 ? -27.485 -3.496 24.095 1.00 91.88 213 GLY A C 1
ATOM 1678 O O . GLY A 1 213 ? -27.740 -3.253 25.276 1.00 91.88 213 GLY A O 1
ATOM 1679 N N . VAL A 1 214 ? -28.430 -3.851 23.219 1.00 92.56 214 VAL A N 1
ATOM 1680 C CA . VAL A 1 214 ? -29.863 -3.947 23.542 1.00 92.56 214 VAL A CA 1
ATOM 1681 C C . VAL A 1 214 ? -30.096 -4.922 24.695 1.00 92.56 214 VAL A C 1
ATOM 1683 O O . VAL A 1 214 ? -30.706 -4.554 25.701 1.00 92.56 214 VAL A O 1
ATOM 1686 N N . ILE A 1 215 ? -29.553 -6.139 24.612 1.00 94.00 215 ILE A N 1
ATOM 1687 C CA . ILE A 1 215 ? -29.693 -7.154 25.663 1.00 94.00 215 ILE A CA 1
ATOM 1688 C C . ILE A 1 215 ? -29.174 -6.620 27.004 1.00 94.00 215 ILE A C 1
ATOM 1690 O O . ILE A 1 215 ? -29.869 -6.716 28.019 1.00 94.00 215 ILE A O 1
ATOM 1694 N N . LEU A 1 216 ? -27.986 -6.005 27.013 1.00 92.31 216 LEU A N 1
ATOM 1695 C CA . LEU A 1 216 ? -27.390 -5.462 28.232 1.00 92.31 216 LEU A CA 1
ATOM 1696 C C . LEU A 1 216 ? -28.261 -4.353 28.838 1.00 92.31 216 LEU A C 1
ATOM 1698 O O . LEU A 1 216 ? -28.495 -4.354 30.043 1.00 92.31 216 LEU A O 1
ATOM 1702 N N . THR A 1 217 ? -28.812 -3.451 28.017 1.00 93.56 217 THR A N 1
ATOM 1703 C CA . THR A 1 217 ? -29.708 -2.399 28.524 1.00 93.56 217 THR A CA 1
ATOM 1704 C C . THR A 1 217 ? -30.973 -2.949 29.172 1.00 93.56 217 THR A C 1
ATOM 1706 O O . THR A 1 217 ? -31.353 -2.488 30.250 1.00 93.56 217 THR A O 1
ATOM 1709 N N . VAL A 1 218 ? -31.605 -3.957 28.566 1.00 95.12 218 VAL A N 1
ATOM 1710 C CA . VAL A 1 218 ? -32.831 -4.570 29.093 1.00 95.12 218 VAL A CA 1
ATOM 1711 C C . VAL A 1 218 ? -32.558 -5.257 30.431 1.00 95.12 218 VAL A C 1
ATOM 1713 O O . VAL A 1 218 ? -33.296 -5.036 31.397 1.00 95.12 218 VAL A O 1
ATOM 1716 N N . PHE A 1 219 ? -31.477 -6.038 30.530 1.00 95.19 219 PHE A N 1
ATOM 1717 C CA . PHE A 1 219 ? -31.083 -6.682 31.788 1.00 95.19 219 PHE A CA 1
ATOM 1718 C C . PHE A 1 219 ? -30.772 -5.666 32.892 1.00 95.19 219 PHE A C 1
ATOM 1720 O O . PHE A 1 219 ? -31.157 -5.858 34.046 1.00 95.19 219 PHE A O 1
ATOM 1727 N N . SER A 1 220 ? -30.132 -4.552 32.554 1.00 95.38 220 SER A N 1
ATOM 1728 C CA . SER A 1 220 ? -29.784 -3.533 33.541 1.00 95.38 220 SER A CA 1
ATOM 1729 C C . SER A 1 220 ? -30.997 -2.745 34.021 1.00 95.38 220 SER A C 1
ATOM 1731 O O . SER A 1 220 ? -31.149 -2.542 35.224 1.00 95.38 220 SER A O 1
ATOM 1733 N N . LEU A 1 221 ? -31.910 -2.355 33.128 1.00 94.94 221 LEU A N 1
ATOM 1734 C CA . LEU A 1 221 ? -33.146 -1.659 33.505 1.00 94.94 221 LEU A CA 1
ATOM 1735 C C . LEU A 1 221 ? -34.072 -2.542 34.348 1.00 94.94 221 LEU A C 1
ATOM 1737 O O . LEU A 1 221 ? -34.629 -2.080 35.346 1.00 94.94 221 LEU A O 1
ATOM 1741 N N . THR A 1 222 ? -34.203 -3.819 33.987 1.00 96.25 222 THR A N 1
ATOM 1742 C CA . THR A 1 222 ? -34.978 -4.787 34.779 1.00 96.25 222 THR A CA 1
ATOM 1743 C C . THR A 1 222 ? -34.337 -5.029 36.148 1.00 96.25 222 THR A C 1
ATOM 1745 O O . THR A 1 222 ? -35.043 -5.015 37.157 1.00 96.25 222 THR A O 1
ATOM 1748 N N . GLY A 1 223 ? -33.007 -5.142 36.220 1.00 95.44 223 GLY A N 1
ATOM 1749 C CA . GLY A 1 223 ? -32.267 -5.256 37.480 1.00 95.44 223 GLY A CA 1
ATOM 1750 C C . GLY A 1 223 ? -32.416 -4.031 38.392 1.00 95.44 223 GLY A C 1
ATOM 1751 O O . GLY A 1 223 ? -32.662 -4.178 39.593 1.00 95.44 223 GLY A O 1
ATOM 1752 N N . VAL A 1 224 ? -32.346 -2.815 37.838 1.00 96.25 224 VAL A N 1
ATOM 1753 C CA . VAL A 1 224 ? -32.600 -1.569 38.587 1.00 96.25 224 VAL A CA 1
ATOM 1754 C C . VAL A 1 224 ? -34.044 -1.527 39.085 1.00 96.25 224 VAL A C 1
ATOM 1756 O O . VAL A 1 224 ? -34.278 -1.257 40.260 1.00 96.25 224 VAL A O 1
ATOM 1759 N N . SER A 1 225 ? -35.016 -1.846 38.229 1.00 95.69 225 SER A N 1
ATOM 1760 C CA . SER A 1 225 ? -36.432 -1.858 38.613 1.00 95.69 225 SER A CA 1
ATOM 1761 C C . SER A 1 225 ? -36.698 -2.828 39.769 1.00 95.69 225 SER A C 1
ATOM 1763 O O . SER A 1 225 ? -37.316 -2.450 40.767 1.00 95.69 225 SER A O 1
ATOM 1765 N N . PHE A 1 226 ? -36.159 -4.047 39.686 1.00 95.94 226 PHE A N 1
ATOM 1766 C CA . PHE A 1 226 ? -36.318 -5.061 40.723 1.00 95.94 226 PHE A CA 1
ATOM 1767 C C . PHE A 1 226 ? -35.659 -4.653 42.049 1.00 95.94 226 PHE A C 1
ATOM 1769 O O . PHE A 1 226 ? -36.279 -4.746 43.107 1.00 95.94 226 PHE A O 1
ATOM 1776 N N . THR A 1 227 ? -34.422 -4.153 42.007 1.00 94.44 227 THR A N 1
ATOM 1777 C CA . THR A 1 227 ? -33.692 -3.732 43.218 1.00 94.44 227 THR A CA 1
ATOM 1778 C C . THR A 1 227 ? -34.351 -2.534 43.905 1.00 94.44 227 THR A C 1
ATOM 1780 O O . THR A 1 227 ? -34.452 -2.516 45.134 1.00 94.44 227 THR A O 1
ATOM 1783 N N . VAL A 1 228 ? -34.878 -1.577 43.137 1.00 93.94 228 VAL A N 1
ATOM 1784 C CA . VAL A 1 228 ? -35.650 -0.445 43.667 1.00 93.94 228 VAL A CA 1
ATOM 1785 C C . VAL A 1 228 ? -36.978 -0.909 44.271 1.00 93.94 228 VAL A C 1
ATOM 1787 O O . VAL A 1 228 ? -37.308 -0.481 45.375 1.00 93.94 228 VAL A O 1
ATOM 1790 N N . ALA A 1 229 ? -37.722 -1.806 43.615 1.00 95.44 229 ALA A N 1
ATOM 1791 C CA . ALA A 1 229 ? -38.981 -2.336 44.149 1.00 95.44 229 ALA A CA 1
ATOM 1792 C C . ALA A 1 229 ? -38.777 -3.058 45.492 1.00 95.44 229 ALA A C 1
ATOM 1794 O O . ALA A 1 229 ? -39.502 -2.801 46.453 1.00 95.44 229 ALA A O 1
ATOM 1795 N N . VAL A 1 230 ? -37.742 -3.900 45.591 1.00 92.56 230 VAL A N 1
ATOM 1796 C CA . VAL A 1 230 ? -37.353 -4.546 46.854 1.00 92.56 230 VAL A CA 1
ATOM 1797 C C . VAL A 1 230 ? -37.003 -3.486 47.903 1.00 92.56 230 VAL A C 1
ATOM 1799 O O . VAL A 1 230 ? -37.506 -3.551 49.022 1.00 92.56 230 VAL A O 1
ATOM 1802 N N . GLY A 1 231 ? -36.221 -2.465 47.543 1.00 91.06 231 GLY A N 1
ATOM 1803 C CA . GLY A 1 231 ? -35.911 -1.342 48.431 1.00 91.06 231 GLY A CA 1
ATOM 1804 C C . GLY A 1 231 ? -37.147 -0.601 48.948 1.00 91.06 231 GLY A C 1
ATOM 1805 O O . GLY A 1 231 ? -37.223 -0.318 50.142 1.00 91.06 231 GLY A O 1
ATOM 1806 N N . MET A 1 232 ? -38.145 -0.349 48.094 1.00 91.25 232 MET A N 1
ATOM 1807 C CA . MET A 1 232 ? -39.406 0.284 48.500 1.00 91.25 232 MET A CA 1
ATOM 1808 C C . MET A 1 232 ? -40.197 -0.581 49.484 1.00 91.25 232 MET A C 1
ATOM 1810 O O . MET A 1 232 ? -40.716 -0.062 50.468 1.00 91.25 232 MET A O 1
ATOM 1814 N N . VAL A 1 233 ? -40.264 -1.897 49.259 1.00 91.81 233 VAL A N 1
ATOM 1815 C CA . VAL A 1 233 ? -40.924 -2.830 50.186 1.00 91.81 233 VAL A CA 1
ATOM 1816 C C . VAL A 1 233 ? -40.210 -2.833 51.542 1.00 91.81 233 VAL A C 1
ATOM 1818 O O . VAL A 1 233 ? -40.864 -2.712 52.577 1.00 91.81 233 VAL A O 1
ATOM 1821 N N . PHE A 1 234 ? -38.875 -2.896 51.553 1.00 88.31 234 PHE A N 1
ATOM 1822 C CA . PHE A 1 234 ? -38.078 -2.809 52.785 1.00 88.31 234 PHE A CA 1
ATOM 1823 C C . PHE A 1 234 ? -38.283 -1.480 53.522 1.00 88.31 234 PHE A C 1
ATOM 1825 O O . PHE A 1 234 ? -38.345 -1.468 54.750 1.00 88.31 234 PHE A O 1
ATOM 1832 N N . PHE A 1 235 ? -38.416 -0.376 52.785 1.00 88.56 235 PHE A N 1
ATOM 1833 C CA . PHE A 1 235 ? -38.691 0.942 53.351 1.00 88.56 235 PHE A CA 1
ATOM 1834 C C . PHE A 1 235 ? -40.102 1.038 53.942 1.00 88.56 235 PHE A C 1
ATOM 1836 O O . PHE A 1 235 ? -40.271 1.537 55.050 1.00 88.56 235 PHE A O 1
ATOM 1843 N N . TYR A 1 236 ? -41.112 0.510 53.247 1.00 89.44 236 TYR A N 1
ATOM 1844 C CA . TYR A 1 236 ? -42.492 0.510 53.733 1.00 89.44 236 TYR A CA 1
ATOM 1845 C C . TYR A 1 236 ? -42.663 -0.348 54.996 1.00 89.44 236 TYR A C 1
ATOM 1847 O O . TYR A 1 236 ? -43.356 0.042 55.931 1.00 89.44 236 TYR A O 1
ATOM 1855 N N . PHE A 1 237 ? -41.986 -1.499 55.061 1.00 87.69 237 PHE A N 1
ATOM 1856 C CA . PHE A 1 237 ? -42.038 -2.419 56.201 1.00 87.69 237 PHE A CA 1
ATOM 1857 C C . PHE A 1 237 ? -40.883 -2.233 57.199 1.00 87.69 237 PHE A C 1
ATOM 1859 O O . PHE A 1 237 ? -40.565 -3.163 57.947 1.00 87.69 237 PHE A O 1
ATOM 1866 N N . ILE A 1 238 ? -40.268 -1.047 57.261 1.00 84.50 238 ILE A N 1
ATOM 1867 C CA . ILE A 1 238 ? -39.093 -0.776 58.109 1.00 84.50 238 ILE A CA 1
ATOM 1868 C C . ILE A 1 238 ? -39.350 -1.013 59.606 1.00 84.50 238 ILE A C 1
ATOM 1870 O O . ILE A 1 238 ? -38.449 -1.403 60.351 1.00 84.50 238 ILE A O 1
ATOM 1874 N N . ASP A 1 239 ? -40.600 -0.841 60.044 1.00 82.00 239 ASP A N 1
ATOM 1875 C CA . ASP A 1 239 ? -41.014 -1.064 61.429 1.00 82.00 239 ASP A CA 1
ATOM 1876 C C . ASP A 1 239 ? -41.332 -2.522 61.765 1.00 82.00 239 ASP A C 1
ATOM 1878 O O . ASP A 1 239 ? -41.512 -2.860 62.939 1.00 82.00 239 ASP A O 1
ATOM 1882 N N . THR A 1 240 ? -41.357 -3.413 60.772 1.00 84.94 240 THR A N 1
ATOM 1883 C CA . THR A 1 240 ? -41.589 -4.833 61.031 1.00 84.94 240 THR A CA 1
ATOM 1884 C C . THR A 1 240 ? -40.396 -5.453 61.769 1.00 84.94 240 THR A C 1
ATOM 1886 O O . THR A 1 240 ? -39.233 -5.173 61.456 1.00 84.94 240 THR A O 1
ATOM 1889 N N . PRO A 1 241 ? -40.646 -6.339 62.752 1.00 74.62 241 PRO A N 1
ATOM 1890 C CA . PRO A 1 241 ? -39.584 -6.944 63.555 1.00 74.62 241 PRO A CA 1
ATOM 1891 C C . PRO A 1 241 ? -38.614 -7.793 62.719 1.00 74.62 241 PRO A C 1
ATOM 1893 O O . PRO A 1 241 ? -37.476 -7.984 63.138 1.00 74.62 241 PRO A O 1
ATOM 1896 N N . LEU A 1 242 ? -39.036 -8.253 61.535 1.00 74.38 242 LEU A N 1
ATOM 1897 C CA . LEU A 1 242 ? -38.214 -9.005 60.587 1.00 74.38 242 LEU A CA 1
ATOM 1898 C C . LEU A 1 242 ? -37.092 -8.137 59.991 1.00 74.38 242 LEU A C 1
ATOM 1900 O O . LEU A 1 242 ? -35.923 -8.518 60.024 1.00 74.38 242 LEU A O 1
ATOM 1904 N N . VAL A 1 243 ? -37.435 -6.939 59.507 1.00 78.44 243 VAL A N 1
ATOM 1905 C CA . VAL A 1 243 ? -36.478 -5.995 58.908 1.00 78.44 243 VAL A CA 1
ATOM 1906 C C . VAL A 1 243 ? -35.584 -5.377 59.985 1.00 78.44 243 VAL A C 1
ATOM 1908 O O . VAL A 1 243 ? -34.376 -5.283 59.807 1.00 78.44 243 VAL A O 1
ATOM 1911 N N . LYS A 1 244 ? -36.135 -5.062 61.162 1.00 75.25 244 LYS A N 1
ATOM 1912 C CA . LYS A 1 244 ? -35.366 -4.532 62.303 1.00 75.25 244 LYS A CA 1
ATOM 1913 C C . LYS A 1 244 ? -34.363 -5.537 62.885 1.00 75.25 244 LYS A C 1
ATOM 1915 O O . LYS A 1 244 ? -33.324 -5.130 63.400 1.00 75.25 244 LYS A O 1
ATOM 1920 N N . ALA A 1 245 ? -34.668 -6.837 62.820 1.00 69.44 245 ALA A N 1
ATOM 1921 C CA . ALA A 1 245 ? -33.749 -7.903 63.225 1.00 69.44 245 ALA A CA 1
ATOM 1922 C C . ALA A 1 245 ? -32.599 -8.085 62.220 1.00 69.44 245 ALA A C 1
ATOM 1924 O O . ALA A 1 245 ? -31.464 -8.351 62.616 1.00 69.44 245 ALA A O 1
ATOM 1925 N N . SER A 1 246 ? -32.877 -7.901 60.929 1.00 70.00 246 SER A N 1
ATOM 1926 C CA . SER A 1 246 ? -31.878 -7.905 59.861 1.00 70.00 246 SER A CA 1
ATOM 1927 C C . SER A 1 246 ? -31.314 -6.496 59.652 1.00 70.00 246 SER A C 1
ATOM 1929 O O . SER A 1 246 ? -31.742 -5.820 58.725 1.00 70.00 246 SER A O 1
ATOM 1931 N N . ASN A 1 247 ? -30.368 -6.072 60.507 1.00 76.25 247 ASN A N 1
ATOM 1932 C CA . ASN A 1 247 ? -29.631 -4.789 60.468 1.00 76.25 247 ASN A CA 1
ATOM 1933 C C . ASN A 1 247 ? -29.950 -3.913 59.232 1.00 76.25 247 ASN A C 1
ATOM 1935 O O . ASN A 1 247 ? -29.455 -4.159 58.123 1.00 76.25 247 ASN A O 1
ATOM 1939 N N . THR A 1 248 ? -30.827 -2.929 59.440 1.00 80.19 248 THR A N 1
ATOM 1940 C CA . THR A 1 248 ? -31.467 -2.150 58.373 1.00 80.19 248 THR A CA 1
ATOM 1941 C C . THR A 1 248 ? -30.452 -1.385 57.530 1.00 80.19 248 THR A C 1
ATOM 1943 O O . THR A 1 248 ? -30.542 -1.413 56.306 1.00 80.19 248 THR A O 1
ATOM 1946 N N . GLU A 1 249 ? -29.434 -0.801 58.165 1.00 84.12 249 GLU A N 1
ATOM 1947 C CA . GLU A 1 249 ? -28.367 -0.032 57.509 1.00 84.12 249 GLU A CA 1
ATOM 1948 C C . GLU A 1 249 ? -27.597 -0.879 56.482 1.00 84.12 249 GLU A C 1
ATOM 1950 O O . GLU A 1 249 ? -27.462 -0.500 55.320 1.00 84.12 249 GLU A O 1
ATOM 1955 N N . LEU A 1 250 ? -27.157 -2.084 56.867 1.00 83.38 250 LEU A N 1
ATOM 1956 C CA . LEU A 1 250 ? -26.414 -2.981 55.971 1.00 83.38 250 LEU A CA 1
ATOM 1957 C C . LEU A 1 250 ? -27.273 -3.498 54.808 1.00 83.38 250 LEU A C 1
ATOM 1959 O O . LEU A 1 250 ? -26.766 -3.699 53.703 1.00 83.38 250 LEU A O 1
ATOM 1963 N N . SER A 1 251 ? -28.569 -3.714 55.046 1.00 86.31 251 SER A N 1
ATOM 1964 C CA . SER A 1 251 ? -29.498 -4.203 54.022 1.00 86.31 251 SER A CA 1
ATOM 1965 C C . SER A 1 251 ? -29.780 -3.135 52.956 1.00 86.31 251 SER A C 1
ATOM 1967 O O . SER A 1 251 ? -29.765 -3.448 51.764 1.00 86.31 251 SER A O 1
ATOM 1969 N N . PHE A 1 252 ? -29.951 -1.868 53.355 1.00 87.94 252 PHE A N 1
ATOM 1970 C CA . PHE A 1 252 ? -30.084 -0.751 52.412 1.00 87.94 252 PHE A CA 1
ATOM 1971 C C . PHE A 1 252 ? -28.783 -0.469 51.648 1.00 87.94 252 PHE A C 1
ATOM 1973 O O . PHE A 1 252 ? -28.838 -0.246 50.440 1.00 87.94 252 PHE A O 1
ATOM 1980 N N . LEU A 1 253 ? -27.617 -0.550 52.302 1.00 88.75 253 LEU A N 1
ATOM 1981 C CA . LEU A 1 253 ? -26.316 -0.390 51.633 1.00 88.75 253 LEU A CA 1
ATOM 1982 C C . LEU A 1 253 ? -26.071 -1.464 50.563 1.00 88.75 253 LEU A C 1
ATOM 1984 O O . LEU A 1 253 ? -25.566 -1.155 49.483 1.00 88.75 253 LEU A O 1
ATOM 1988 N N . LEU A 1 254 ? -26.478 -2.712 50.824 1.00 88.56 254 LEU A N 1
ATOM 1989 C CA . LEU A 1 254 ? -26.394 -3.796 49.845 1.00 88.56 254 LEU A CA 1
ATOM 1990 C C . LEU A 1 254 ? -27.309 -3.535 48.638 1.00 88.56 254 LEU A C 1
ATOM 1992 O O . LEU A 1 254 ? -26.861 -3.665 47.501 1.00 88.56 254 LEU A O 1
ATOM 1996 N N . LEU A 1 255 ? -28.565 -3.128 48.864 1.00 91.38 255 LEU A N 1
ATOM 1997 C CA . LEU A 1 255 ? -29.502 -2.790 47.782 1.00 91.38 255 LEU A CA 1
ATOM 1998 C C . LEU A 1 255 ? -29.004 -1.601 46.950 1.00 91.38 255 LEU A C 1
ATOM 2000 O O . LEU A 1 255 ? -29.021 -1.664 45.722 1.00 91.38 255 LEU A O 1
ATOM 2004 N N . PHE A 1 256 ? -28.481 -0.561 47.601 1.00 91.69 256 PHE A N 1
ATOM 2005 C CA . PHE A 1 256 ? -27.860 0.576 46.926 1.00 91.69 256 PHE A CA 1
ATOM 2006 C C . PHE A 1 256 ? -26.660 0.141 46.071 1.00 91.69 256 PHE A C 1
ATOM 2008 O O . PHE A 1 256 ? -26.577 0.484 44.892 1.00 91.69 256 PHE A O 1
ATOM 2015 N N . SER A 1 257 ? -25.766 -0.692 46.605 1.00 93.06 257 SER A N 1
ATOM 2016 C CA . SER A 1 257 ? -24.624 -1.202 45.842 1.00 93.06 257 SER A CA 1
ATOM 2017 C C . SER A 1 257 ? -25.042 -2.041 44.626 1.00 93.06 257 SER A C 1
ATOM 2019 O O . SER A 1 257 ? -24.439 -1.899 43.561 1.00 93.06 257 SER A O 1
ATOM 2021 N N . LEU A 1 258 ? -26.089 -2.867 44.743 1.00 91.62 258 LEU A N 1
ATOM 2022 C CA . LEU A 1 258 ? -26.633 -3.626 43.613 1.00 91.62 258 LEU A CA 1
ATOM 2023 C C . LEU A 1 258 ? -27.239 -2.711 42.539 1.00 91.62 258 LEU A C 1
ATOM 2025 O O . LEU A 1 258 ? -27.010 -2.948 41.353 1.00 91.62 258 LEU A O 1
ATOM 2029 N N . THR A 1 259 ? -27.945 -1.639 42.924 1.00 93.12 259 THR A N 1
ATOM 2030 C CA . THR A 1 259 ? -28.467 -0.656 41.951 1.00 93.12 259 THR A CA 1
ATOM 2031 C C . THR A 1 259 ? -27.337 0.019 41.170 1.00 93.12 259 THR A C 1
ATOM 2033 O O . THR A 1 259 ? -27.410 0.114 39.944 1.00 93.12 259 THR A O 1
ATOM 2036 N N . LEU A 1 260 ? -26.250 0.410 41.849 1.00 91.81 260 LEU A N 1
ATOM 2037 C CA . LEU A 1 260 ? -25.062 0.977 41.210 1.00 91.81 260 LEU A CA 1
ATOM 2038 C C . LEU A 1 260 ? -24.377 -0.018 40.267 1.00 91.81 260 LEU A C 1
ATOM 2040 O O . LEU A 1 260 ? -23.853 0.398 39.241 1.00 91.81 260 LEU A O 1
ATOM 2044 N N . CYS A 1 261 ? -24.409 -1.319 40.567 1.00 92.25 261 CYS A N 1
ATOM 2045 C CA . CYS A 1 261 ? -23.854 -2.364 39.700 1.00 92.25 261 CYS A CA 1
ATOM 2046 C C . CYS A 1 261 ? -24.587 -2.437 38.357 1.00 92.25 261 CYS A C 1
ATOM 2048 O O . CYS A 1 261 ? -23.957 -2.366 37.297 1.00 92.25 261 CYS A O 1
ATOM 2050 N N . PHE A 1 262 ? -25.921 -2.475 38.392 1.00 93.62 262 PHE A N 1
ATOM 2051 C CA . PHE A 1 262 ? -26.725 -2.452 37.171 1.00 93.62 262 PHE A CA 1
ATOM 2052 C C . PHE A 1 262 ? -26.576 -1.126 36.413 1.00 93.62 262 PHE A C 1
ATOM 2054 O O . PHE A 1 262 ? -26.400 -1.143 35.197 1.00 93.62 262 PHE A O 1
ATOM 2061 N N . LEU A 1 263 ? -26.540 0.018 37.103 1.00 91.00 263 LEU A N 1
ATOM 2062 C CA . LEU A 1 263 ? -26.296 1.323 36.471 1.00 91.00 263 LEU A CA 1
ATOM 2063 C C . LEU A 1 263 ? -24.892 1.431 35.856 1.00 91.00 263 LEU A C 1
ATOM 2065 O O . LEU A 1 263 ? -24.735 2.012 34.785 1.00 91.00 263 LEU A O 1
ATOM 2069 N N . CYS A 1 264 ? -23.874 0.845 36.491 1.00 90.56 264 CYS A N 1
ATOM 2070 C CA . CYS A 1 264 ? -22.502 0.870 35.998 1.00 90.56 264 CYS A CA 1
ATOM 2071 C C . CYS A 1 264 ? -22.385 0.164 34.650 1.00 90.56 264 CYS A C 1
ATOM 2073 O O . CYS A 1 264 ? -21.645 0.634 33.804 1.00 90.56 264 CYS A O 1
ATOM 2075 N N . SER A 1 265 ? -23.122 -0.919 34.406 1.00 89.31 265 SER A N 1
ATOM 2076 C CA . SER A 1 265 ? -23.089 -1.606 33.108 1.00 89.31 265 SER A CA 1
ATOM 2077 C C . SER A 1 265 ? -23.564 -0.725 31.937 1.00 89.31 265 SER A C 1
ATOM 2079 O O . SER A 1 265 ? -23.051 -0.850 30.829 1.00 89.31 265 SER A O 1
ATOM 2081 N N . LEU A 1 266 ? -24.469 0.233 32.183 1.00 88.94 266 LEU A N 1
ATOM 2082 C CA . LEU A 1 266 ? -24.952 1.168 31.163 1.00 88.94 266 LEU A CA 1
ATOM 2083 C C . LEU A 1 266 ? -23.885 2.196 30.762 1.00 88.94 266 LEU A C 1
ATOM 2085 O O . LEU A 1 266 ? -23.887 2.661 29.627 1.00 88.94 266 LEU A O 1
ATOM 2089 N N . THR A 1 267 ? -22.936 2.523 31.649 1.00 85.44 267 THR A N 1
ATOM 2090 C CA . THR A 1 267 ? -21.843 3.465 31.335 1.00 85.44 267 THR A CA 1
ATOM 2091 C C . THR A 1 267 ? -20.795 2.871 30.388 1.00 85.44 267 THR A C 1
ATOM 2093 O O . THR A 1 267 ? -19.948 3.601 29.872 1.00 85.44 267 THR A O 1
ATOM 2096 N N . PHE A 1 268 ? -20.853 1.557 30.134 1.00 84.00 268 PHE A N 1
ATOM 2097 C CA . PHE A 1 268 ? -19.997 0.857 29.176 1.00 84.00 268 PHE A CA 1
ATOM 2098 C C . PHE A 1 268 ? -20.502 0.979 27.729 1.00 84.00 268 PHE A C 1
ATOM 2100 O O . PHE A 1 268 ? -19.735 0.664 26.817 1.00 84.00 268 PHE A O 1
ATOM 2107 N N . ILE A 1 269 ? -21.751 1.420 27.526 1.00 87.25 269 ILE A N 1
ATOM 2108 C CA . ILE A 1 269 ? -22.403 1.525 26.216 1.00 87.25 269 ILE A CA 1
ATOM 2109 C C . ILE A 1 269 ? -22.233 2.943 25.664 1.00 87.25 269 ILE A C 1
ATOM 2111 O O . ILE A 1 269 ? -22.417 3.931 26.377 1.00 87.25 269 ILE A O 1
ATOM 2115 N N . GLY A 1 270 ? -21.913 3.045 24.375 1.00 84.12 270 GLY A N 1
ATOM 2116 C CA . GLY A 1 270 ? -21.756 4.316 23.673 1.00 84.12 270 GLY A CA 1
ATOM 2117 C C . GLY A 1 270 ? -20.305 4.691 23.370 1.00 84.12 270 GLY A C 1
ATOM 2118 O O . GLY A 1 270 ? -19.354 3.971 23.679 1.00 84.12 270 GLY A O 1
ATOM 2119 N N . GLN A 1 271 ? -20.139 5.825 22.690 1.00 84.31 271 GLN A N 1
ATOM 2120 C CA . GLN A 1 271 ? -18.854 6.216 22.119 1.00 84.31 271 GLN A CA 1
ATOM 2121 C C . GLN A 1 271 ? -17.847 6.615 23.216 1.00 84.31 271 GLN A C 1
ATOM 2123 O O . GLN A 1 271 ? -18.155 7.472 24.053 1.00 84.31 271 GLN A O 1
ATOM 2128 N N . PRO A 1 272 ? -16.625 6.046 23.216 1.00 81.81 272 PRO A N 1
ATOM 2129 C CA . PRO A 1 272 ? -15.637 6.343 24.242 1.00 81.81 272 PRO A CA 1
ATOM 2130 C C . PRO A 1 272 ? -15.153 7.793 24.129 1.00 81.81 272 PRO A C 1
ATOM 2132 O O . PRO A 1 272 ? -14.565 8.205 23.131 1.00 81.81 272 PRO A O 1
ATOM 2135 N N . SER A 1 273 ? -15.360 8.563 25.195 1.00 84.44 273 SER A N 1
ATOM 2136 C CA . SER A 1 273 ? -14.738 9.873 25.411 1.00 84.44 273 SER A CA 1
ATOM 2137 C C . SER A 1 273 ? -13.651 9.773 26.485 1.00 84.44 273 SER A C 1
ATOM 2139 O O . SER A 1 273 ? -13.633 8.824 27.270 1.00 84.44 273 SER A O 1
ATOM 2141 N N . LYS A 1 274 ? -12.746 10.762 26.572 1.00 85.81 274 LYS A N 1
ATOM 2142 C CA . LYS A 1 274 ? -11.699 10.780 27.618 1.00 85.81 274 LYS A CA 1
ATOM 2143 C C . LYS A 1 274 ? -12.294 10.657 29.028 1.00 85.81 274 LYS A C 1
ATOM 2145 O O . LYS A 1 274 ? -11.789 9.892 29.842 1.00 85.81 274 LYS A O 1
ATOM 2150 N N . TRP A 1 275 ? -13.401 11.355 29.284 1.00 85.38 275 TRP A N 1
ATOM 2151 C CA . TRP A 1 275 ? -14.119 11.297 30.558 1.00 85.38 275 TRP A CA 1
ATOM 2152 C C . TRP A 1 275 ? -14.827 9.957 30.774 1.00 85.38 275 TRP A C 1
ATOM 2154 O O . TRP A 1 275 ? -14.710 9.382 31.851 1.00 85.38 275 TRP A O 1
ATOM 2164 N N . SER A 1 276 ? -15.506 9.431 29.748 1.00 85.06 276 SER A N 1
ATOM 2165 C CA . SER A 1 276 ? -16.184 8.128 29.817 1.00 85.06 276 SER A CA 1
ATOM 2166 C C . SER A 1 276 ? -15.194 6.988 30.087 1.00 85.06 276 SER A C 1
ATOM 2168 O O . SER A 1 276 ? -15.464 6.132 30.924 1.00 85.06 276 SER A O 1
ATOM 2170 N N . CYS A 1 277 ? -14.003 7.024 29.478 1.00 85.00 277 CYS A N 1
ATOM 2171 C CA . CYS A 1 277 ? -12.953 6.028 29.697 1.00 85.00 277 CYS A CA 1
ATOM 2172 C C . CYS A 1 277 ? -12.470 6.005 31.158 1.00 85.00 277 CYS A C 1
ATOM 2174 O O . CYS A 1 277 ? -12.435 4.950 31.795 1.00 85.00 277 CYS A O 1
ATOM 2176 N N . MET A 1 278 ? -12.172 7.180 31.722 1.00 86.88 278 MET A N 1
ATOM 2177 C CA . MET A 1 278 ? -11.748 7.299 33.121 1.00 86.88 278 MET A CA 1
ATOM 2178 C C . MET A 1 278 ? -12.863 6.893 34.095 1.00 86.88 278 MET A C 1
ATOM 2180 O O . MET A 1 278 ? -12.608 6.189 35.076 1.00 86.88 278 MET A O 1
ATOM 2184 N N . LEU A 1 279 ? -14.108 7.296 33.816 1.00 85.00 279 LEU A N 1
ATOM 2185 C CA . LEU A 1 279 ? -15.273 6.962 34.638 1.00 85.00 279 LEU A CA 1
ATOM 2186 C C . LEU A 1 279 ? -15.569 5.458 34.615 1.00 85.00 279 LEU A C 1
ATOM 2188 O O . LEU A 1 279 ? -15.829 4.874 35.659 1.00 85.00 279 LEU A O 1
ATOM 2192 N N . ARG A 1 280 ? -15.461 4.802 33.457 1.00 86.19 280 ARG A N 1
ATOM 2193 C CA . ARG A 1 280 ? -15.702 3.359 33.300 1.00 86.19 280 ARG A CA 1
ATOM 2194 C C . ARG A 1 280 ? -14.757 2.513 34.158 1.00 86.19 280 ARG A C 1
ATOM 2196 O O . ARG A 1 280 ? -15.212 1.620 34.871 1.00 86.19 280 ARG A O 1
ATOM 2203 N N . HIS A 1 281 ? -13.457 2.810 34.135 1.00 85.75 281 HIS A N 1
ATOM 2204 C CA . HIS A 1 281 ? -12.471 2.079 34.940 1.00 85.75 281 HIS A CA 1
ATOM 2205 C C . HIS A 1 281 ? -12.650 2.299 36.447 1.00 85.75 281 HIS A C 1
ATOM 2207 O O . HIS A 1 281 ? -12.507 1.362 37.233 1.00 85.75 281 HIS A O 1
ATOM 2213 N N . THR A 1 282 ? -12.988 3.522 36.855 1.00 89.19 282 THR A N 1
ATOM 2214 C CA . THR A 1 282 ? -13.159 3.874 38.272 1.00 89.19 282 THR A CA 1
ATOM 2215 C C . THR A 1 282 ? -14.480 3.363 38.847 1.00 89.19 282 THR A C 1
ATOM 2217 O O . THR A 1 282 ? -14.485 2.748 39.914 1.00 89.19 282 THR A O 1
ATOM 2220 N N . ALA A 1 283 ? -15.590 3.543 38.129 1.00 87.94 283 ALA A N 1
ATOM 2221 C CA . ALA A 1 283 ? -16.919 3.116 38.561 1.00 87.94 283 ALA A CA 1
ATOM 2222 C C . ALA A 1 283 ? -17.008 1.595 38.745 1.00 87.94 283 ALA A C 1
ATOM 2224 O O . ALA A 1 283 ? -17.584 1.135 39.733 1.00 87.94 283 ALA A O 1
ATOM 2225 N N . PHE A 1 284 ? -16.386 0.816 37.852 1.00 88.31 284 PHE A N 1
ATOM 2226 C CA . PHE A 1 284 ? -16.346 -0.643 37.969 1.00 88.31 284 PHE A CA 1
ATOM 2227 C C . PHE A 1 284 ? -15.646 -1.096 39.258 1.00 88.31 284 PHE A C 1
ATOM 2229 O O . PHE A 1 284 ? -16.190 -1.904 40.010 1.00 88.31 284 PHE A O 1
ATOM 2236 N N . GLY A 1 285 ? -14.473 -0.525 39.556 1.00 90.56 285 GLY A N 1
ATOM 2237 C CA . GLY A 1 285 ? -13.707 -0.866 40.756 1.00 90.56 285 GLY A CA 1
ATOM 2238 C C . GLY A 1 285 ? -14.426 -0.496 42.056 1.00 90.56 285 GLY A C 1
ATOM 2239 O O . GLY A 1 285 ? -14.513 -1.318 42.967 1.00 90.56 285 GLY A O 1
ATOM 2240 N N . ILE A 1 286 ? -14.992 0.714 42.128 1.00 91.19 286 ILE A N 1
ATOM 2241 C CA . ILE A 1 286 ? -15.715 1.193 43.318 1.00 91.19 286 ILE A CA 1
ATOM 2242 C C . ILE A 1 286 ? -16.956 0.335 43.573 1.00 91.19 286 ILE A C 1
ATOM 2244 O O . ILE A 1 286 ? -17.183 -0.113 44.696 1.00 91.19 286 ILE A O 1
ATOM 2248 N N . THR A 1 287 ? -17.741 0.065 42.530 1.00 90.69 287 THR A N 1
ATOM 2249 C CA . THR A 1 287 ? -18.993 -0.686 42.667 1.00 90.69 287 THR A CA 1
ATOM 2250 C C . THR A 1 287 ? -18.741 -2.130 43.091 1.00 90.69 287 THR A C 1
ATOM 2252 O O . THR A 1 287 ? -19.415 -2.637 43.989 1.00 90.69 287 THR A O 1
ATOM 2255 N N . PHE A 1 288 ? -17.728 -2.776 42.508 1.00 89.31 288 PHE A N 1
ATOM 2256 C CA . PHE A 1 288 ? -17.317 -4.122 42.897 1.00 89.31 288 PHE A CA 1
ATOM 2257 C C . PHE A 1 288 ? -16.845 -4.182 44.359 1.00 89.31 288 PHE A C 1
ATOM 2259 O O . PHE A 1 288 ? -17.279 -5.054 45.114 1.00 89.31 288 PHE A O 1
ATOM 2266 N N . ALA A 1 289 ? -16.006 -3.229 44.783 1.00 93.38 289 ALA A N 1
ATOM 2267 C CA . ALA A 1 289 ? -15.505 -3.163 46.154 1.00 93.38 289 ALA A CA 1
ATOM 2268 C C . ALA A 1 289 ? -16.633 -2.951 47.178 1.00 93.38 289 ALA A C 1
ATOM 2270 O O . ALA A 1 289 ? -16.682 -3.652 48.192 1.00 93.38 289 ALA A O 1
ATOM 2271 N N . LEU A 1 290 ? -17.567 -2.033 46.898 1.00 90.06 290 LEU A N 1
ATOM 2272 C CA . LEU A 1 290 ? -18.737 -1.789 47.747 1.00 90.06 290 LEU A CA 1
ATOM 2273 C C . LEU A 1 290 ? -19.624 -3.036 47.856 1.00 90.06 290 LEU A C 1
ATOM 2275 O O . LEU A 1 290 ? -20.017 -3.406 48.963 1.00 90.06 290 LEU A O 1
ATOM 2279 N N . CYS A 1 291 ? -19.876 -3.727 46.741 1.00 90.31 291 CYS A N 1
ATOM 2280 C CA . CYS A 1 291 ? -20.729 -4.915 46.723 1.00 90.31 291 CYS A CA 1
ATOM 2281 C C . CYS A 1 291 ? -20.117 -6.055 47.545 1.00 90.31 291 CYS A C 1
ATOM 2283 O O . CYS A 1 291 ? -20.778 -6.624 48.417 1.00 90.31 291 CYS A O 1
ATOM 2285 N N . MET A 1 292 ? -18.834 -6.354 47.324 1.00 91.62 292 MET A N 1
ATOM 2286 C CA . MET A 1 292 ? -18.124 -7.393 48.075 1.00 91.62 292 MET A CA 1
ATOM 2287 C C . MET A 1 292 ? -18.026 -7.055 49.564 1.00 91.62 292 MET A C 1
ATOM 2289 O O . MET A 1 292 ? -18.240 -7.929 50.404 1.00 91.62 292 MET A O 1
ATOM 2293 N N . SER A 1 293 ? -17.768 -5.789 49.906 1.00 93.75 293 SER A N 1
ATOM 2294 C CA . SER A 1 293 ? -17.738 -5.326 51.296 1.00 93.75 293 SER A CA 1
ATOM 2295 C C . SER A 1 293 ? -19.087 -5.526 51.995 1.00 93.75 293 SER A C 1
ATOM 2297 O O . SER A 1 293 ? -19.127 -6.080 53.094 1.00 93.75 293 SER A O 1
ATOM 2299 N N . CYS A 1 294 ? -20.200 -5.170 51.343 1.00 88.12 294 CYS A N 1
ATOM 2300 C CA . CYS A 1 294 ? -21.544 -5.331 51.906 1.00 88.12 294 CYS A CA 1
ATOM 2301 C C . CYS A 1 294 ? -21.921 -6.807 52.105 1.00 88.12 294 CYS A C 1
ATOM 2303 O O . CYS A 1 294 ? -22.478 -7.170 53.143 1.00 88.12 294 CYS A O 1
ATOM 2305 N N . VAL A 1 295 ? -21.593 -7.675 51.140 1.00 88.62 295 VAL A N 1
ATOM 2306 C CA . VAL A 1 295 ? -21.826 -9.124 51.259 1.00 88.62 295 VAL A CA 1
ATOM 2307 C C . VAL A 1 295 ? -21.013 -9.698 52.416 1.00 88.62 295 VAL A C 1
ATOM 2309 O O . VAL A 1 295 ? -21.570 -10.388 53.272 1.00 88.62 295 VAL A O 1
ATOM 2312 N N . LEU A 1 296 ? -19.723 -9.364 52.502 1.00 90.19 296 LEU A N 1
ATOM 2313 C CA . LEU A 1 296 ? -18.863 -9.804 53.599 1.00 90.19 296 LEU A CA 1
ATOM 2314 C C . LEU A 1 296 ? -19.389 -9.310 54.953 1.00 90.19 296 LEU A C 1
ATOM 2316 O O . LEU A 1 296 ? -19.566 -10.120 55.860 1.00 90.19 296 LEU A O 1
ATOM 2320 N N . ALA A 1 297 ? -19.742 -8.029 55.083 1.00 87.44 297 ALA A N 1
ATOM 2321 C CA . ALA A 1 297 ? -20.307 -7.473 56.313 1.00 87.44 297 ALA A CA 1
ATOM 2322 C C . ALA A 1 297 ? -21.590 -8.202 56.746 1.00 87.44 297 ALA A C 1
ATOM 2324 O O . ALA A 1 297 ? -21.744 -8.545 57.921 1.00 87.44 297 ALA A O 1
ATOM 2325 N N . ARG A 1 298 ? -22.483 -8.514 55.796 1.00 84.19 298 ARG A N 1
ATOM 2326 C CA . ARG A 1 298 ? -23.711 -9.273 56.067 1.00 84.19 298 ARG A CA 1
ATOM 2327 C C . ARG A 1 298 ? -23.410 -10.705 56.511 1.00 84.19 298 ARG A C 1
ATOM 2329 O O . ARG A 1 298 ? -23.989 -11.163 57.493 1.00 84.19 298 ARG A O 1
ATOM 2336 N N . THR A 1 299 ? -22.493 -11.400 55.836 1.00 87.62 299 THR A N 1
ATOM 2337 C CA . THR A 1 299 ? -22.101 -12.769 56.221 1.00 87.62 299 THR A CA 1
ATOM 2338 C C . THR A 1 299 ? -21.460 -12.810 57.609 1.00 87.62 299 THR A C 1
ATOM 2340 O O . THR A 1 299 ? -21.829 -13.656 58.421 1.00 87.62 299 THR A O 1
ATOM 2343 N N . ILE A 1 300 ? -20.579 -11.858 57.934 1.00 86.25 300 ILE A N 1
ATOM 2344 C CA . ILE A 1 300 ? -19.942 -11.758 59.254 1.00 86.25 300 ILE A CA 1
ATOM 2345 C C . ILE A 1 300 ? -20.986 -11.467 60.337 1.00 86.25 300 ILE A C 1
ATOM 2347 O O . ILE A 1 300 ? -20.961 -12.117 61.380 1.00 86.25 300 ILE A O 1
ATOM 2351 N N . ALA A 1 301 ? -21.932 -10.551 60.101 1.00 80.31 301 ALA A N 1
ATOM 2352 C CA . ALA A 1 301 ? -23.007 -10.258 61.053 1.00 80.31 301 ALA A CA 1
ATOM 2353 C C . ALA A 1 301 ? -23.849 -11.505 61.381 1.00 80.31 301 ALA A C 1
ATOM 2355 O O . ALA A 1 301 ? -24.144 -11.764 62.550 1.00 80.31 301 ALA A O 1
ATOM 2356 N N . VAL A 1 302 ? -24.169 -12.318 60.369 1.00 80.56 302 VAL A N 1
ATOM 2357 C CA . VAL A 1 302 ? -24.886 -13.591 60.544 1.00 80.56 302 VAL A CA 1
ATOM 2358 C C . VAL A 1 302 ? -24.041 -14.597 61.333 1.00 80.56 302 VAL A C 1
ATOM 2360 O O . VAL A 1 302 ? -24.527 -15.190 62.295 1.00 80.56 302 VAL A O 1
ATOM 2363 N N . VAL A 1 303 ? -22.758 -14.758 60.992 1.00 82.69 303 VAL A N 1
ATOM 2364 C CA . VAL A 1 303 ? -21.849 -15.670 61.710 1.00 82.69 303 VAL A CA 1
ATOM 2365 C C . VAL A 1 303 ? -21.655 -15.246 63.169 1.00 82.69 303 VAL A C 1
ATOM 2367 O O . VAL A 1 303 ? -21.642 -16.105 64.047 1.00 82.69 303 VAL A O 1
ATOM 2370 N N . MET A 1 304 ? -21.545 -13.946 63.460 1.00 79.50 304 MET A N 1
ATOM 2371 C CA . MET A 1 304 ? -21.460 -13.438 64.835 1.00 79.50 304 MET A CA 1
ATOM 2372 C C . MET A 1 304 ? -22.729 -13.743 65.635 1.00 79.50 304 MET A C 1
ATOM 2374 O O . MET A 1 304 ? -22.624 -14.147 66.791 1.00 79.50 304 MET A O 1
ATOM 2378 N N . ALA A 1 305 ? -23.914 -13.626 65.029 1.00 77.56 305 ALA A N 1
ATOM 2379 C CA . ALA A 1 305 ? -25.173 -13.984 65.684 1.00 77.56 305 ALA A CA 1
ATOM 2380 C C . ALA A 1 305 ? -25.244 -15.485 66.034 1.00 77.56 305 ALA A C 1
ATOM 2382 O O . ALA A 1 305 ? -25.651 -15.850 67.140 1.00 77.56 305 ALA A O 1
ATOM 2383 N N . PHE A 1 306 ? -24.780 -16.363 65.137 1.00 79.69 306 PHE A N 1
ATOM 2384 C CA . PHE A 1 306 ? -24.696 -17.801 65.416 1.00 79.69 306 PHE A CA 1
ATOM 2385 C C . PHE A 1 306 ? -23.610 -18.145 66.444 1.00 79.69 306 PHE A C 1
ATOM 2387 O O . PHE A 1 306 ? -23.842 -18.952 67.339 1.00 79.69 306 PHE A O 1
ATOM 2394 N N . LYS A 1 307 ? -22.437 -17.503 66.397 1.00 72.75 307 LYS A N 1
ATOM 2395 C CA . LYS A 1 307 ? -21.385 -17.731 67.403 1.00 72.75 307 LYS A CA 1
ATOM 2396 C C . LYS A 1 307 ? -21.754 -17.214 68.792 1.00 72.75 307 LYS A C 1
ATOM 2398 O O . LYS A 1 307 ? -21.333 -17.815 69.770 1.00 72.75 307 LYS A O 1
ATOM 2403 N N . ALA A 1 308 ? -22.551 -16.152 68.893 1.00 67.69 308 ALA A N 1
ATOM 2404 C CA . ALA A 1 308 ? -23.059 -15.657 70.173 1.00 67.69 308 ALA A CA 1
ATOM 2405 C C . ALA A 1 308 ? -24.113 -16.585 70.807 1.00 67.69 308 ALA A C 1
ATOM 2407 O O . ALA A 1 308 ? -24.363 -16.495 72.006 1.00 67.69 308 ALA A O 1
ATOM 2408 N N . THR A 1 309 ? -24.737 -17.465 70.016 1.00 62.75 309 THR A N 1
ATOM 2409 C CA . THR A 1 309 ? -25.771 -18.402 70.482 1.00 62.75 309 THR A CA 1
ATOM 2410 C C . THR A 1 309 ? -25.249 -19.815 70.747 1.00 62.75 309 THR A C 1
ATOM 2412 O O . THR A 1 309 ? -25.925 -20.570 71.441 1.00 62.75 309 THR A O 1
ATOM 2415 N N . VAL A 1 310 ? -24.044 -20.168 70.280 1.00 56.72 310 VAL A N 1
ATOM 2416 C CA . VAL A 1 310 ? -23.342 -21.398 70.684 1.00 56.72 310 VAL A CA 1
ATOM 2417 C C . VAL A 1 310 ? -22.634 -21.141 72.022 1.00 56.72 310 VAL A C 1
ATOM 2419 O O . VAL A 1 310 ? -21.673 -20.368 72.050 1.00 56.72 310 VAL A O 1
ATOM 2422 N N . PRO A 1 311 ? -23.057 -21.760 73.142 1.00 54.19 311 PRO A N 1
ATOM 2423 C CA . PRO A 1 311 ? -22.331 -21.637 74.398 1.00 54.19 311 PRO A CA 1
ATOM 2424 C C . PRO A 1 311 ? -20.951 -22.280 74.225 1.00 54.19 311 PRO A C 1
ATOM 2426 O O . PRO A 1 311 ? -20.847 -23.420 73.770 1.00 54.19 311 PRO A O 1
ATOM 2429 N N . ALA A 1 312 ? -19.882 -21.575 74.598 1.00 52.44 312 ALA A N 1
ATOM 2430 C CA . ALA A 1 312 ? -18.617 -22.242 74.888 1.00 52.44 312 ALA A CA 1
ATOM 2431 C C . ALA A 1 312 ? -18.867 -23.294 75.986 1.00 52.44 312 ALA A C 1
ATOM 2433 O O . ALA A 1 312 ? -19.699 -23.064 76.859 1.00 52.44 312 ALA A O 1
ATOM 2434 N N . ASN A 1 313 ? -18.174 -24.436 75.927 1.00 49.66 313 ASN A N 1
ATOM 2435 C CA . ASN A 1 313 ? -18.330 -25.623 76.790 1.00 49.66 313 ASN A CA 1
ATOM 2436 C C . ASN A 1 313 ? -18.030 -25.400 78.298 1.00 49.66 313 ASN A C 1
ATOM 2438 O O . ASN A 1 313 ? -17.358 -26.216 78.927 1.00 49.66 313 ASN A O 1
ATOM 2442 N N . SER A 1 314 ? -18.512 -24.324 78.915 1.00 53.34 314 SER A N 1
ATOM 2443 C CA . SER A 1 314 ? -18.529 -24.131 80.364 1.00 53.34 314 SER A CA 1
ATOM 2444 C C . SER A 1 314 ? -19.971 -24.216 80.887 1.00 53.34 314 SER A C 1
ATOM 2446 O O . SER A 1 314 ? -20.885 -23.648 80.284 1.00 53.34 314 SER A O 1
ATOM 2448 N N . PRO A 1 315 ? -20.221 -24.951 81.988 1.00 37.69 315 PRO A N 1
ATOM 2449 C CA . PRO A 1 315 ? -21.572 -25.133 82.507 1.00 37.69 315 PRO A CA 1
ATOM 2450 C C . PRO A 1 315 ? -22.160 -23.790 82.980 1.00 37.69 315 PRO A C 1
ATOM 2452 O O . PRO A 1 315 ? -21.430 -22.966 83.539 1.00 37.69 315 PRO A O 1
ATOM 2455 N N . PRO A 1 316 ? -23.472 -23.551 82.797 1.00 40.03 316 PRO A N 1
ATOM 2456 C CA . PRO A 1 316 ? -24.101 -22.305 83.206 1.00 40.03 316 PRO A CA 1
ATOM 2457 C C . PRO A 1 316 ? -24.164 -22.227 84.735 1.00 40.03 316 PRO A C 1
ATOM 2459 O O . PRO A 1 316 ? -24.903 -22.971 85.378 1.00 40.03 316 PRO A O 1
ATOM 2462 N N . GLN A 1 317 ? -23.429 -21.290 85.334 1.00 31.75 317 GLN A N 1
ATOM 2463 C CA . GLN A 1 317 ? -23.742 -20.831 86.685 1.00 31.75 317 GLN A CA 1
ATOM 2464 C C . GLN A 1 317 ? -24.898 -19.832 86.603 1.00 31.75 317 GLN A C 1
ATOM 2466 O O . GLN A 1 317 ? -24.705 -18.626 86.473 1.00 31.75 317 GLN A O 1
ATOM 2471 N N . CYS A 1 318 ? -26.125 -20.345 86.682 1.00 33.62 318 CYS A N 1
ATOM 2472 C CA . CYS A 1 318 ? -27.260 -19.539 87.109 1.00 33.62 318 CYS A CA 1
ATOM 2473 C C . CYS A 1 318 ? -27.190 -19.389 88.633 1.00 33.62 318 CYS A C 1
ATOM 2475 O O . CYS A 1 318 ? -27.626 -20.277 89.363 1.00 33.62 318 CYS A O 1
ATOM 2477 N N . SER A 1 319 ? -26.662 -18.265 89.122 1.00 32.28 319 SER A N 1
ATOM 2478 C CA . SER A 1 319 ? -26.952 -17.828 90.486 1.00 32.28 319 SER A CA 1
ATOM 2479 C C . SER A 1 319 ? -28.283 -17.077 90.484 1.00 32.28 319 SER A C 1
ATOM 2481 O O . SER A 1 319 ? -28.505 -16.094 89.778 1.00 32.28 319 SER A O 1
ATOM 2483 N N . VAL A 1 320 ? -29.227 -17.613 91.249 1.00 42.19 320 VAL A N 1
ATOM 2484 C CA . VAL A 1 320 ? -30.532 -17.007 91.489 1.00 42.19 320 VAL A CA 1
ATOM 2485 C C . VAL A 1 320 ? -30.329 -15.782 92.373 1.00 42.19 320 VAL A C 1
ATOM 2487 O O . VAL A 1 320 ? -29.930 -15.924 93.524 1.00 42.19 320 VAL A O 1
ATOM 2490 N N . THR A 1 321 ? -30.637 -14.586 91.867 1.00 35.91 321 THR A N 1
ATOM 2491 C CA . THR A 1 321 ? -31.424 -13.569 92.593 1.00 35.91 321 THR A CA 1
ATOM 2492 C C . THR A 1 321 ? -31.792 -12.382 91.687 1.00 35.91 321 THR A C 1
ATOM 2494 O O . THR A 1 321 ? -30.938 -11.685 91.159 1.00 35.91 321 THR A O 1
ATOM 2497 N N . LYS A 1 322 ? -33.109 -12.147 91.576 1.00 32.78 322 LYS A N 1
ATOM 2498 C CA . LYS A 1 322 ? -33.809 -10.948 91.060 1.00 32.78 322 LYS A CA 1
ATOM 2499 C C . LYS A 1 322 ? -33.664 -10.597 89.565 1.00 32.78 322 LYS A C 1
ATOM 2501 O O . LYS A 1 322 ? -32.895 -9.743 89.152 1.00 32.78 322 LYS A O 1
ATOM 2506 N N . ALA A 1 323 ? -34.555 -11.228 88.796 1.00 40.59 323 ALA A N 1
ATOM 2507 C CA . ALA A 1 323 ? -35.443 -10.639 87.785 1.00 40.59 323 ALA A CA 1
ATOM 2508 C C . ALA A 1 323 ? -35.015 -9.315 87.116 1.00 40.59 323 ALA A C 1
ATOM 2510 O O . ALA A 1 323 ? -35.264 -8.250 87.668 1.00 40.59 323 ALA A O 1
ATOM 2511 N N . ASN A 1 324 ? -34.518 -9.393 85.872 1.00 36.53 324 ASN A N 1
ATOM 2512 C CA . ASN A 1 324 ? -35.190 -8.836 84.681 1.00 36.53 324 ASN A CA 1
ATOM 2513 C C . ASN A 1 324 ? -34.411 -9.186 83.391 1.00 36.53 324 ASN A C 1
ATOM 2515 O O . ASN A 1 324 ? -33.894 -8.310 82.700 1.00 36.53 324 ASN A O 1
ATOM 2519 N N . CYS A 1 325 ? -34.315 -10.470 83.033 1.00 33.69 325 CYS A N 1
ATOM 2520 C CA . CYS A 1 325 ? -33.907 -10.838 81.675 1.00 33.69 325 CYS A CA 1
ATOM 2521 C C . CYS A 1 325 ? -35.142 -10.786 80.776 1.00 33.69 325 CYS A C 1
ATOM 2523 O O . CYS A 1 325 ? -35.902 -11.748 80.669 1.00 33.69 325 CYS A O 1
ATOM 2525 N N . ARG A 1 326 ? -35.361 -9.633 80.137 1.00 32.91 326 ARG A N 1
ATOM 2526 C CA . ARG A 1 326 ? -36.319 -9.501 79.035 1.00 32.91 326 ARG A CA 1
ATOM 2527 C C . ARG A 1 326 ? -35.860 -10.417 77.901 1.00 32.91 326 ARG A C 1
ATOM 2529 O O . ARG A 1 326 ? -35.001 -10.052 77.103 1.00 32.91 326 ARG A O 1
ATOM 2536 N N . ASN A 1 327 ? -36.450 -11.607 77.841 1.00 35.69 327 ASN A N 1
ATOM 2537 C CA . ASN A 1 327 ? -36.382 -12.513 76.703 1.00 35.69 327 ASN A CA 1
ATOM 2538 C C . ASN A 1 327 ? -36.949 -11.810 75.462 1.00 35.69 327 ASN A C 1
ATOM 2540 O O . ASN A 1 327 ? -38.130 -11.940 75.143 1.00 35.69 327 ASN A O 1
ATOM 2544 N N . LYS A 1 328 ? -36.108 -11.084 74.721 1.00 35.28 328 LYS A N 1
ATOM 2545 C CA . LYS A 1 328 ? -36.354 -10.874 73.294 1.00 35.28 328 LYS A CA 1
ATOM 2546 C C . LYS A 1 328 ? -35.996 -12.180 72.596 1.00 35.28 328 LYS A C 1
ATOM 2548 O O . LYS A 1 328 ? -34.873 -12.378 72.149 1.00 35.28 328 LYS A O 1
ATOM 2553 N N . LYS A 1 329 ? -36.969 -13.093 72.566 1.00 36.00 329 LYS A N 1
ATOM 2554 C CA . LYS A 1 329 ? -36.965 -14.267 71.693 1.00 36.00 329 LYS A CA 1
ATOM 2555 C C . LYS A 1 329 ? -36.910 -13.731 70.258 1.00 36.00 329 LYS A C 1
ATOM 2557 O O . LYS A 1 329 ? -37.913 -13.247 69.742 1.00 36.00 329 LYS A O 1
ATOM 2562 N N . LEU A 1 330 ? -35.721 -13.720 69.660 1.00 38.44 330 LEU A N 1
ATOM 2563 C CA . LEU A 1 330 ? -35.556 -13.430 68.242 1.00 38.44 330 LEU A CA 1
ATOM 2564 C C . LEU A 1 330 ? -36.073 -14.668 67.501 1.00 38.44 330 LEU A C 1
ATOM 2566 O O . LEU A 1 330 ? -35.407 -15.699 67.454 1.00 38.44 330 LEU A O 1
ATOM 2570 N N . ILE A 1 331 ? -37.322 -14.607 67.045 1.00 35.69 331 ILE A N 1
ATOM 2571 C CA . ILE A 1 331 ? -37.919 -15.652 66.216 1.00 35.69 331 ILE A CA 1
ATOM 2572 C C . ILE A 1 331 ? -37.253 -15.537 64.845 1.00 35.69 331 ILE A C 1
ATOM 2574 O O . ILE A 1 331 ? -37.526 -14.603 64.096 1.00 35.69 331 ILE A O 1
ATOM 2578 N N . ILE A 1 332 ? -36.343 -16.463 64.550 1.00 38.84 332 ILE A N 1
ATOM 2579 C CA . ILE A 1 332 ? -35.811 -16.678 63.205 1.00 38.84 332 ILE A CA 1
ATOM 2580 C C . ILE A 1 332 ? -36.902 -17.447 62.452 1.00 38.84 332 ILE A C 1
ATOM 2582 O O . ILE A 1 332 ? -37.120 -18.627 62.719 1.00 38.84 332 ILE A O 1
ATOM 2586 N N . ILE A 1 333 ? -37.647 -16.756 61.588 1.00 38.50 333 ILE A N 1
ATOM 2587 C CA . ILE A 1 333 ? -38.536 -17.394 60.611 1.00 38.50 333 ILE A CA 1
ATOM 2588 C C . ILE A 1 333 ? -37.646 -17.782 59.425 1.00 38.50 333 ILE A C 1
ATOM 2590 O O . ILE A 1 333 ? -36.939 -16.918 58.902 1.00 38.50 333 ILE A O 1
ATOM 2594 N N . PHE A 1 334 ? -37.626 -19.077 59.098 1.00 39.22 334 PHE A N 1
ATOM 2595 C CA . PHE A 1 334 ? -36.983 -19.631 57.902 1.00 39.22 334 PHE A CA 1
ATOM 2596 C C . PHE A 1 334 ? -37.641 -19.127 56.620 1.00 39.22 334 PHE A C 1
ATOM 2598 O O . PHE A 1 334 ? -38.885 -18.966 56.633 1.00 39.22 334 PHE A O 1
#

Organism: Electrophorus electricus (NCBI:txid8005)

Sequence (334 aa):
MSRYLATKRTSNILSSAIGFTINKSKIPGLKDFLLKVHPSQSPTNALLTEFWETTFGCQFFPEAENVKLCTGYENLKEINNTFTDVSELRISNNVYKAVYAIAYALHNTLACQTDGYLDNVLCSQKDILLPGERPRSMCSESCQPGYRQAQIKGRPPCCFECVQCPVGEITNMTGNLYSIECIRCPLEYWSNENHSLCVPKKVEFLSFDEDMGVILTVFSLTGVSFTVAVGMVFFYFIDTPLVKASNTELSFLLLFSLTLCFLCSLTFIGQPSKWSCMLRHTAFGITFALCMSCVLARTIAVVMAFKATVPANSPPQCSVTKANCRNKKLIIIF

Radius of gyration: 56.83 Å; chains: 1; bounding box: 96×59×171 Å

Secondary structure (DSSP, 8-state):
-HHHH--TTTHHHHTT-----PPP---TTHHHHHTT--GGG-TT-HHHHHHHHHHHT-BSS-SSTTSPBP-S---TTTS--TTT--TT-SHHHHHHHHHHHHHHHHHHHHHHHH-S--TT--S--PPPPPPPPPP---SSPPPPTTEEEEEPTTS-TT-EEEEEPPTTEE--TTS-S---SPEEPPTTEEE-TTSSSEEEPPPP---TTSHHHHHHHHHHHHHHHHHHHHHHHHHHTTTSHHHHHS-HHHHHHHHHHHHHHHHHHHTTSS---HHHHHHHHHHHHHHHHHHHHHHHHHHHHHHHHHHHHS--SS--------------------